Protein AF-A0A4Y9XST1-F1 (afdb_monomer_lite)

Structure (mmCIF, N/CA/C/O backbone):
data_AF-A0A4Y9XST1-F1
#
_entry.id   AF-A0A4Y9XST1-F1
#
loop_
_atom_site.group_PDB
_atom_site.id
_atom_site.type_symbol
_atom_site.label_atom_id
_atom_site.label_alt_id
_atom_site.label_comp_id
_atom_site.label_asym_id
_atom_site.label_entity_id
_atom_site.label_seq_id
_atom_site.pdbx_PDB_ins_code
_atom_site.Cartn_x
_atom_site.Cartn_y
_atom_site.Cartn_z
_atom_site.occupancy
_atom_site.B_iso_or_equiv
_atom_site.auth_seq_id
_atom_site.auth_comp_id
_atom_site.auth_asym_id
_atom_site.auth_atom_id
_atom_site.pdbx_PDB_model_num
ATOM 1 N N . MET A 1 1 ? 3.855 3.704 -18.988 1.00 57.34 1 MET A N 1
ATOM 2 C CA . MET A 1 1 ? 3.721 4.850 -18.059 1.00 57.34 1 MET A CA 1
ATOM 3 C C . MET A 1 1 ? 2.325 5.011 -17.443 1.00 57.34 1 MET A C 1
ATOM 5 O O . MET A 1 1 ? 2.279 4.990 -16.220 1.00 57.34 1 MET A O 1
ATOM 9 N N . PRO A 1 2 ? 1.189 5.074 -18.173 1.00 73.56 2 PRO A N 1
ATOM 10 C CA . PRO A 1 2 ? -0.131 5.264 -17.538 1.00 73.56 2 PRO A CA 1
ATOM 11 C C . PRO A 1 2 ? -0.528 4.131 -16.572 1.00 73.56 2 PRO A C 1
ATOM 13 O O . PRO A 1 2 ? -1.064 4.394 -15.500 1.00 73.56 2 PRO A O 1
ATOM 16 N N . VAL A 1 3 ? -0.168 2.881 -16.887 1.00 72.81 3 VAL A N 1
ATOM 17 C CA . VAL A 1 3 ? -0.413 1.720 -16.009 1.00 72.81 3 VAL A CA 1
ATOM 18 C C . VAL A 1 3 ? 0.325 1.852 -14.668 1.00 72.81 3 VAL A C 1
ATOM 20 O O . VAL A 1 3 ? -0.267 1.624 -13.618 1.00 72.81 3 VAL A O 1
ATOM 23 N N . LEU A 1 4 ? 1.583 2.307 -14.679 1.00 70.44 4 LEU A N 1
ATOM 24 C CA . LEU A 1 4 ? 2.394 2.467 -13.464 1.00 70.44 4 LEU A CA 1
ATOM 25 C C . LEU A 1 4 ? 1.879 3.605 -12.575 1.00 70.44 4 LEU A C 1
ATOM 27 O O . LEU A 1 4 ? 1.758 3.429 -11.365 1.00 70.44 4 LEU A O 1
ATOM 31 N N . PHE A 1 5 ? 1.496 4.738 -13.173 1.00 74.12 5 PHE A N 1
ATOM 32 C CA . PHE A 1 5 ? 0.864 5.838 -12.439 1.00 74.12 5 PHE A CA 1
ATOM 33 C C . PHE A 1 5 ? -0.477 5.419 -11.825 1.00 74.12 5 PHE A C 1
ATOM 35 O O . PHE A 1 5 ? -0.737 5.713 -10.658 1.00 74.12 5 PHE A O 1
ATOM 42 N N . SER A 1 6 ? -1.304 4.677 -12.569 1.00 74.81 6 SER A N 1
ATOM 43 C CA . SER A 1 6 ? -2.585 4.178 -12.056 1.00 74.81 6 SER A CA 1
ATOM 44 C C . SER A 1 6 ? -2.409 3.190 -10.894 1.00 74.81 6 SER A C 1
ATOM 46 O O . SER A 1 6 ? -3.103 3.304 -9.884 1.00 74.81 6 SER A O 1
ATOM 48 N N . ALA A 1 7 ? -1.424 2.288 -10.975 1.00 71.94 7 ALA A N 1
ATOM 49 C CA . ALA A 1 7 ? -1.096 1.350 -9.903 1.00 71.94 7 ALA A CA 1
ATOM 50 C C . ALA A 1 7 ? -0.566 2.071 -8.650 1.00 71.94 7 ALA A C 1
ATOM 52 O O . ALA A 1 7 ? -0.977 1.751 -7.533 1.00 71.94 7 ALA A O 1
ATOM 53 N N . GLY A 1 8 ? 0.282 3.091 -8.828 1.00 74.56 8 GLY A N 1
ATOM 54 C CA . GLY A 1 8 ? 0.761 3.946 -7.737 1.00 74.56 8 GLY A CA 1
ATOM 55 C C . GLY A 1 8 ? -0.375 4.700 -7.038 1.00 74.56 8 GLY A C 1
ATOM 56 O O . GLY A 1 8 ? -0.458 4.694 -5.809 1.00 74.56 8 GLY A O 1
ATOM 57 N N . TYR A 1 9 ? -1.307 5.266 -7.810 1.00 78.00 9 TYR A N 1
ATOM 58 C CA . TYR A 1 9 ? -2.491 5.942 -7.277 1.00 78.00 9 TYR A CA 1
ATOM 59 C C . TYR A 1 9 ? -3.401 4.991 -6.486 1.00 78.00 9 TYR A C 1
ATOM 61 O O . TYR A 1 9 ? -3.835 5.322 -5.382 1.00 78.00 9 TYR A O 1
ATOM 69 N N . ILE A 1 10 ? -3.653 3.788 -7.010 1.00 77.62 10 ILE A N 1
ATOM 70 C CA . ILE A 1 10 ? -4.446 2.757 -6.325 1.00 77.62 10 ILE A CA 1
ATOM 71 C C . ILE A 1 10 ? -3.773 2.343 -5.015 1.00 77.62 10 ILE A C 1
ATOM 73 O O . ILE A 1 10 ? -4.446 2.266 -3.987 1.00 77.62 10 ILE A O 1
ATOM 77 N N . ARG A 1 11 ? -2.451 2.138 -5.016 1.00 71.88 11 ARG A N 1
ATOM 78 C CA . ARG A 1 11 ? -1.689 1.789 -3.810 1.00 71.88 11 ARG A CA 1
ATOM 79 C C . ARG A 1 11 ? -1.793 2.880 -2.743 1.00 71.88 11 ARG A C 1
ATOM 81 O O . ARG A 1 11 ? -2.104 2.565 -1.596 1.00 71.88 11 ARG A O 1
ATOM 88 N N . LEU A 1 12 ? -1.614 4.146 -3.123 1.00 71.88 12 LEU A N 1
ATOM 89 C CA . LEU A 1 12 ? -1.748 5.286 -2.210 1.00 71.88 12 LEU A CA 1
ATOM 90 C C . LEU A 1 12 ? -3.176 5.394 -1.653 1.00 71.88 12 LEU A C 1
ATOM 92 O O . LEU A 1 12 ? -3.366 5.550 -0.449 1.00 71.88 12 LEU A O 1
ATOM 96 N N . ARG A 1 13 ? -4.193 5.235 -2.509 1.00 74.44 13 ARG A N 1
ATOM 97 C CA . ARG A 1 13 ? -5.604 5.235 -2.097 1.00 74.44 13 ARG A CA 1
ATOM 98 C C . ARG A 1 13 ? -5.904 4.110 -1.115 1.00 74.44 13 ARG A C 1
ATOM 100 O O . ARG A 1 13 ? -6.557 4.372 -0.113 1.00 74.44 13 ARG A O 1
ATOM 107 N N . VAL A 1 14 ? -5.427 2.892 -1.364 1.00 75.00 14 VAL A N 1
ATOM 108 C CA . VAL A 1 14 ? -5.624 1.749 -0.457 1.00 75.00 14 VAL A CA 1
ATOM 109 C C . VAL A 1 14 ? -4.969 2.004 0.900 1.00 75.00 14 VAL A C 1
ATOM 111 O O . VAL A 1 14 ? -5.603 1.743 1.917 1.00 75.00 14 VAL A O 1
ATOM 114 N N . VAL A 1 15 ? -3.750 2.551 0.931 1.00 70.56 15 VAL A N 1
ATOM 115 C CA . VAL A 1 15 ? -3.052 2.884 2.185 1.00 70.56 15 VAL A CA 1
ATOM 116 C C . VAL A 1 15 ? -3.831 3.931 2.986 1.00 70.56 15 VAL A C 1
ATOM 118 O O . VAL A 1 15 ? -4.155 3.690 4.145 1.00 70.56 15 VAL A O 1
ATOM 121 N N . VAL A 1 16 ? -4.226 5.041 2.355 1.00 68.88 16 VAL A N 1
ATOM 122 C CA . VAL A 1 16 ? -4.930 6.143 3.037 1.00 68.88 16 VAL A CA 1
ATOM 123 C C . VAL A 1 16 ? -6.354 5.751 3.463 1.00 68.88 16 VAL A C 1
ATOM 125 O O . VAL A 1 16 ? -6.792 6.074 4.564 1.00 68.88 16 VAL A O 1
ATOM 128 N N . LEU A 1 17 ? -7.099 5.018 2.626 1.00 70.44 17 LEU A N 1
ATOM 129 C CA . LEU A 1 17 ? -8.476 4.604 2.939 1.00 70.44 17 LEU A CA 1
ATOM 130 C C . LEU A 1 17 ? -8.550 3.499 3.999 1.00 70.44 17 LEU A C 1
ATOM 132 O O . LEU A 1 17 ? -9.582 3.378 4.668 1.00 70.44 17 LEU A O 1
ATOM 136 N N . LYS A 1 18 ? -7.505 2.672 4.140 1.00 67.94 18 LYS A N 1
ATOM 137 C CA . LYS A 1 18 ? -7.485 1.617 5.162 1.00 67.94 18 LYS A CA 1
ATOM 138 C C . LYS A 1 18 ? -7.339 2.185 6.567 1.00 67.94 18 LYS A C 1
ATOM 140 O O . LYS A 1 18 ? -7.988 1.649 7.459 1.00 67.94 18 LYS A O 1
ATOM 145 N N . ASP A 1 19 ? -6.587 3.267 6.750 1.00 73.44 19 ASP A N 1
ATOM 146 C CA . ASP A 1 19 ? -6.325 3.838 8.075 1.00 73.44 19 ASP A CA 1
ATOM 147 C C . ASP A 1 19 ? -7.617 4.298 8.776 1.00 73.44 19 ASP A C 1
ATOM 149 O O . ASP A 1 19 ? -7.960 3.816 9.856 1.00 73.44 19 ASP A O 1
ATOM 153 N N . HIS A 1 20 ? -8.442 5.098 8.089 1.00 75.75 20 HIS A N 1
ATOM 154 C CA . HIS A 1 20 ? -9.719 5.579 8.630 1.00 75.75 20 HIS A CA 1
ATOM 155 C C . HIS A 1 20 ? -10.711 4.458 8.967 1.00 75.75 20 HIS A C 1
ATOM 157 O O . HIS A 1 20 ? -11.422 4.533 9.971 1.00 75.75 20 HIS A O 1
ATOM 163 N N . LYS A 1 21 ? -10.792 3.420 8.123 1.00 77.44 21 LYS A N 1
ATOM 164 C CA . LYS A 1 21 ? -11.690 2.278 8.360 1.00 77.44 21 LYS A CA 1
ATOM 165 C C . LYS A 1 21 ? -11.207 1.420 9.522 1.00 77.44 21 LYS A C 1
ATOM 167 O O . LYS A 1 21 ? -12.031 0.977 10.316 1.00 77.44 21 LYS A O 1
ATOM 172 N N . ASN A 1 22 ? -9.895 1.213 9.628 1.00 80.19 22 ASN A N 1
ATOM 173 C CA . ASN A 1 22 ? -9.306 0.455 10.723 1.00 80.19 22 ASN A CA 1
ATOM 174 C C . ASN A 1 22 ? -9.499 1.189 12.055 1.00 80.19 22 ASN A C 1
ATOM 176 O O . ASN A 1 22 ? -9.931 0.585 13.031 1.00 80.19 22 ASN A O 1
ATOM 180 N N . LYS A 1 23 ? -9.293 2.512 12.067 1.00 80.69 23 LYS A N 1
ATOM 181 C CA . LYS A 1 23 ? -9.500 3.352 13.251 1.00 80.69 23 LYS A CA 1
ATOM 182 C C . LYS A 1 23 ? -10.935 3.261 13.786 1.00 80.69 23 LYS A C 1
ATOM 184 O O . LYS A 1 23 ? -11.115 2.996 14.967 1.00 80.69 23 LYS A O 1
ATOM 189 N N . ARG A 1 24 ? -11.948 3.373 12.915 1.00 81.94 24 ARG A N 1
ATOM 190 C CA . ARG A 1 24 ? -13.368 3.231 13.305 1.00 81.94 24 ARG A CA 1
ATOM 191 C C . ARG A 1 24 ? -13.720 1.833 13.813 1.00 81.94 24 ARG A C 1
ATOM 193 O O . ARG A 1 24 ? -14.514 1.702 14.733 1.00 81.94 24 ARG A O 1
ATOM 200 N N . ALA A 1 25 ? -13.144 0.787 13.218 1.00 81.19 25 ALA A N 1
ATOM 201 C CA . ALA A 1 25 ? -13.390 -0.588 13.650 1.00 81.19 25 ALA A CA 1
ATOM 202 C C . ALA A 1 25 ? -12.779 -0.895 15.031 1.00 81.19 25 ALA A C 1
ATOM 204 O O . ALA A 1 25 ? -13.280 -1.769 15.728 1.00 81.19 25 ALA A O 1
ATOM 205 N N . HIS A 1 26 ? -11.723 -0.182 15.434 1.00 84.50 26 HIS A N 1
ATOM 206 C CA . HIS A 1 26 ? -11.080 -0.348 16.742 1.00 84.50 26 HIS A CA 1
ATOM 207 C C . HIS A 1 26 ? -11.623 0.582 17.836 1.00 84.50 26 HIS A C 1
ATOM 209 O O . HIS A 1 26 ? -11.411 0.316 19.016 1.00 84.50 26 HIS A O 1
ATOM 215 N N . GLU A 1 27 ? -12.342 1.640 17.464 1.00 88.75 27 GLU A N 1
ATOM 216 C CA . GLU A 1 27 ? -12.873 2.647 18.389 1.00 88.75 27 GLU A CA 1
ATOM 217 C C . GLU A 1 27 ? -13.852 2.050 19.412 1.00 88.75 27 GLU A C 1
ATOM 219 O O . GLU A 1 27 ? -13.720 2.301 20.606 1.00 88.75 27 GLU A O 1
ATOM 224 N N . GLN A 1 28 ? -14.770 1.182 18.972 1.00 86.81 28 GLN A N 1
ATOM 225 C CA . GLN A 1 28 ? -15.775 0.567 19.851 1.00 86.81 28 GLN A CA 1
ATOM 226 C C . GLN A 1 28 ? -15.160 -0.363 20.907 1.00 86.81 28 GLN A C 1
ATOM 228 O O . GLN A 1 28 ? -15.516 -0.289 22.081 1.00 86.81 28 GLN A O 1
ATOM 233 N N . SER A 1 29 ? -14.210 -1.217 20.517 1.00 87.69 29 SER A N 1
ATOM 234 C CA . SER A 1 29 ? -13.529 -2.112 21.463 1.00 87.69 29 SER A CA 1
ATOM 235 C C . SER A 1 29 ? -12.624 -1.345 22.426 1.00 87.69 29 SER A C 1
ATOM 237 O O . SER A 1 29 ? -12.523 -1.715 23.595 1.00 87.69 29 SER A O 1
ATOM 239 N N . ALA A 1 30 ? -11.980 -0.269 21.957 1.00 90.75 30 ALA A N 1
ATOM 240 C CA . ALA A 1 30 ? -11.188 0.607 22.815 1.00 90.75 30 ALA A CA 1
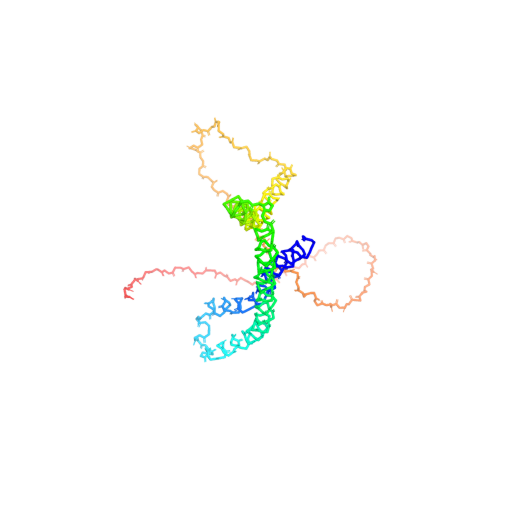ATOM 241 C C . ALA A 1 30 ? -12.072 1.314 23.852 1.00 90.75 30 ALA A C 1
ATOM 243 O O . ALA A 1 30 ? -11.728 1.331 25.032 1.00 90.75 30 ALA A O 1
ATOM 244 N N . GLN A 1 31 ? -13.235 1.824 23.437 1.00 92.06 31 GLN A N 1
ATOM 245 C CA . GLN A 1 31 ? -14.193 2.454 24.343 1.00 92.06 31 GLN A CA 1
ATOM 246 C C . GLN A 1 31 ? -14.685 1.477 25.419 1.00 92.06 31 GLN A C 1
ATOM 248 O O . GLN A 1 31 ? -14.638 1.806 26.603 1.00 92.06 31 GLN A O 1
ATOM 253 N N . LEU A 1 32 ? -15.079 0.259 25.032 1.00 89.44 32 LEU A N 1
ATOM 254 C CA . LEU A 1 32 ? -15.547 -0.753 25.980 1.00 89.44 32 LEU A CA 1
ATOM 255 C C . LEU A 1 32 ? -14.464 -1.133 27.006 1.00 89.44 32 LEU A C 1
ATOM 257 O O . LEU A 1 32 ? -14.748 -1.276 28.195 1.00 89.44 32 LEU A O 1
ATOM 261 N N . ALA A 1 33 ? -13.208 -1.249 26.566 1.00 89.69 33 ALA A N 1
ATOM 262 C CA . ALA A 1 33 ? -12.083 -1.494 27.464 1.00 89.69 33 ALA A CA 1
ATOM 263 C C . ALA A 1 33 ? -11.855 -0.327 28.442 1.00 89.69 33 ALA A C 1
ATOM 265 O O . ALA A 1 33 ? -11.582 -0.559 29.621 1.00 89.69 33 ALA A O 1
ATOM 266 N N . CYS A 1 34 ? -11.998 0.921 27.985 1.00 92.69 34 CYS A N 1
ATOM 267 C CA . CYS A 1 34 ? -11.892 2.101 28.844 1.00 92.69 34 CYS A CA 1
ATOM 268 C C . CYS A 1 34 ? -13.017 2.166 29.889 1.00 92.69 34 CYS A C 1
ATOM 270 O O . CYS A 1 34 ? -12.741 2.469 31.050 1.00 92.69 34 CYS A O 1
ATOM 272 N N . GLU A 1 35 ? -14.257 1.848 29.511 1.00 91.06 35 GLU A N 1
ATOM 273 C CA . GLU A 1 35 ? -15.398 1.787 30.436 1.00 91.06 35 GLU A CA 1
ATOM 274 C C . GLU A 1 35 ? -15.187 0.709 31.511 1.00 91.06 35 GLU A C 1
ATOM 276 O O . GLU A 1 35 ? -15.353 0.972 32.705 1.00 91.06 35 GLU A O 1
ATOM 281 N N . ALA A 1 36 ? -14.726 -0.478 31.106 1.00 90.38 36 ALA A N 1
ATOM 282 C CA . ALA A 1 36 ? -14.396 -1.569 32.018 1.00 90.38 36 ALA A CA 1
ATOM 283 C C . ALA A 1 36 ? -13.257 -1.212 32.988 1.00 90.38 36 ALA A C 1
ATOM 285 O O . ALA A 1 36 ? -13.366 -1.454 34.192 1.00 90.38 36 ALA A O 1
ATOM 286 N N . ALA A 1 37 ? -12.179 -0.603 32.483 1.00 91.06 37 ALA A N 1
ATOM 287 C CA . ALA A 1 37 ? -11.041 -0.181 33.296 1.00 91.06 37 ALA A CA 1
ATOM 288 C C . ALA A 1 37 ? -11.418 0.935 34.287 1.00 91.06 37 ALA A C 1
ATOM 290 O O . ALA A 1 37 ? -10.977 0.914 35.437 1.00 91.06 37 ALA A O 1
ATOM 291 N N . GLY A 1 38 ? -12.273 1.879 33.876 1.00 92.62 38 GLY A N 1
ATOM 292 C CA . GLY A 1 38 ? -12.788 2.940 34.747 1.00 92.62 38 GLY A CA 1
ATOM 293 C C . GLY A 1 38 ? -13.704 2.422 35.862 1.00 92.62 38 GLY A C 1
ATOM 294 O O . GLY A 1 38 ? -13.713 2.977 36.961 1.00 92.62 38 GLY A O 1
ATOM 295 N N . ALA A 1 39 ? -14.429 1.329 35.611 1.00 92.00 39 ALA A N 1
ATOM 296 C CA . ALA A 1 39 ? -15.367 0.715 36.551 1.00 92.00 39 ALA A CA 1
ATOM 297 C C . ALA A 1 39 ? -14.805 -0.520 37.285 1.00 92.00 39 ALA A C 1
ATOM 299 O O . ALA A 1 39 ? -15.576 -1.295 37.854 1.00 92.00 39 ALA A O 1
ATOM 300 N N . ILE A 1 40 ? -13.480 -0.713 37.324 1.00 92.25 40 ILE A N 1
ATOM 301 C CA . ILE A 1 40 ? -12.858 -1.956 37.817 1.00 92.25 40 ILE A CA 1
ATOM 302 C C . ILE A 1 40 ? -13.291 -2.347 39.243 1.00 92.25 40 ILE A C 1
ATOM 304 O O . ILE A 1 40 ? -13.568 -3.514 39.507 1.00 92.25 40 ILE A O 1
ATOM 308 N N . ARG A 1 41 ? -13.454 -1.372 40.155 1.00 91.56 41 ARG A N 1
ATOM 309 C CA . ARG A 1 41 ? -13.943 -1.627 41.526 1.00 91.56 41 ARG A CA 1
ATOM 310 C C . ARG A 1 41 ? -15.385 -2.135 41.545 1.00 91.56 41 ARG A C 1
ATOM 312 O O . ARG A 1 41 ? -15.726 -2.976 42.369 1.00 91.56 41 ARG A O 1
ATOM 319 N N . THR A 1 42 ? -16.221 -1.645 40.634 1.00 93.31 42 THR A N 1
ATOM 320 C CA . THR A 1 42 ? -17.618 -2.067 40.499 1.00 93.31 42 THR A CA 1
ATOM 321 C C . THR A 1 42 ? -17.704 -3.465 39.892 1.00 93.31 42 THR A C 1
ATOM 323 O O . THR A 1 42 ? -18.445 -4.300 40.408 1.00 93.31 42 THR A O 1
ATOM 326 N N . VAL A 1 43 ? -16.903 -3.754 38.860 1.00 89.69 43 VAL A N 1
ATOM 327 C CA . VAL A 1 43 ? -16.838 -5.082 38.223 1.00 89.69 43 VAL A CA 1
ATOM 328 C C . VAL A 1 43 ? -16.361 -6.141 39.220 1.00 89.69 43 VAL A C 1
ATOM 330 O O . VAL A 1 43 ? -16.997 -7.191 39.334 1.00 89.69 43 VAL A O 1
ATOM 333 N N . ALA A 1 44 ? -15.324 -5.826 40.005 1.00 90.69 44 ALA A N 1
ATOM 334 C CA . ALA A 1 44 ? -14.826 -6.689 41.073 1.00 90.69 44 ALA A CA 1
ATOM 335 C C . ALA A 1 44 ? -15.872 -6.902 42.184 1.00 90.69 44 ALA A C 1
ATOM 337 O O . ALA A 1 44 ? -16.087 -8.032 42.612 1.00 90.69 44 ALA A O 1
ATOM 338 N N . SER A 1 45 ? -16.595 -5.853 42.606 1.00 92.25 45 SER A N 1
ATOM 339 C CA . SER A 1 45 ? -17.646 -5.990 43.633 1.00 92.25 45 SER A CA 1
ATOM 340 C C . SER A 1 45 ? -18.855 -6.815 43.184 1.00 92.25 45 SER A C 1
ATOM 342 O O . SER A 1 45 ? -19.534 -7.407 44.018 1.00 92.25 45 SER A O 1
ATOM 344 N N . LEU A 1 46 ? -19.132 -6.854 41.877 1.00 90.62 46 LEU A N 1
ATOM 345 C CA . LEU A 1 46 ? -20.207 -7.659 41.298 1.00 90.62 46 LEU A CA 1
ATOM 346 C C . LEU A 1 46 ? -19.730 -9.056 40.876 1.00 90.62 46 LEU A C 1
ATOM 348 O O . LEU A 1 46 ? -20.560 -9.858 40.449 1.00 90.62 46 LEU A O 1
ATOM 352 N N . THR A 1 47 ? -18.428 -9.360 40.970 1.00 89.56 47 THR A N 1
ATOM 353 C CA . THR A 1 47 ? -17.824 -10.618 40.492 1.00 89.56 47 THR A CA 1
ATOM 354 C C . THR A 1 47 ? -18.214 -10.956 39.041 1.00 89.56 47 THR A C 1
ATOM 356 O O . THR A 1 47 ? -18.500 -12.104 38.716 1.00 89.56 47 THR A O 1
ATOM 359 N N . ARG A 1 48 ? -18.282 -9.943 38.155 1.00 89.75 48 ARG A N 1
ATOM 360 C CA . ARG A 1 48 ? -18.685 -10.090 36.731 1.00 89.75 48 ARG A CA 1
ATOM 361 C C . ARG A 1 48 ? -17.542 -9.852 35.741 1.00 89.75 48 ARG A C 1
ATOM 363 O O . ARG A 1 48 ? -17.745 -9.311 34.654 1.00 89.75 48 ARG A O 1
ATOM 370 N N . GLU A 1 49 ? -16.333 -10.242 36.114 1.00 90.69 49 GLU A N 1
ATOM 371 C CA . GLU A 1 49 ? -15.137 -10.083 35.280 1.00 90.69 49 GLU A CA 1
ATOM 372 C C . GLU A 1 49 ? -15.242 -10.903 33.982 1.00 90.69 49 GLU A C 1
ATOM 374 O O . GLU A 1 49 ? -15.002 -10.368 32.898 1.00 90.69 49 GLU A O 1
ATOM 379 N N . ASP A 1 50 ? -15.715 -12.151 34.067 1.00 91.62 50 ASP A N 1
ATOM 380 C CA . ASP A 1 50 ? -15.902 -13.037 32.908 1.00 91.62 50 ASP A CA 1
ATOM 381 C C . ASP A 1 50 ? -16.882 -12.474 31.869 1.00 91.62 50 ASP A C 1
ATOM 383 O O . ASP A 1 50 ? -16.651 -12.561 30.661 1.00 91.62 50 ASP A O 1
ATOM 387 N N . ASP A 1 51 ? -17.972 -11.849 32.321 1.00 90.19 51 ASP A N 1
ATOM 388 C CA . ASP A 1 51 ? -18.945 -11.219 31.425 1.00 90.19 51 ASP A CA 1
ATOM 389 C C . ASP A 1 51 ? -18.344 -10.028 30.675 1.00 90.19 51 ASP A C 1
ATOM 391 O O . ASP A 1 51 ? -18.629 -9.836 29.491 1.00 90.19 51 ASP A O 1
ATOM 395 N N . CYS A 1 52 ? -17.489 -9.252 31.342 1.00 88.62 52 CYS A N 1
ATOM 396 C CA . CYS A 1 52 ? -16.780 -8.132 30.734 1.00 88.62 52 CYS A CA 1
ATOM 397 C C . CYS A 1 52 ? -15.791 -8.613 29.659 1.00 88.62 52 CYS A C 1
ATOM 399 O O . CYS A 1 52 ? -15.780 -8.101 28.537 1.00 88.62 52 CYS A O 1
ATOM 401 N N . ILE A 1 53 ? -15.020 -9.661 29.966 1.00 89.62 53 ILE A N 1
ATOM 402 C CA . ILE A 1 53 ? -14.073 -10.283 29.028 1.00 89.62 53 ILE A CA 1
ATOM 403 C C . ILE A 1 53 ? -14.802 -10.863 27.811 1.00 89.62 53 ILE A C 1
ATOM 405 O O . ILE A 1 53 ? -14.339 -10.715 26.673 1.00 89.62 53 ILE A O 1
ATOM 409 N N . ARG A 1 54 ? -15.959 -11.496 28.027 1.00 92.00 54 ARG A N 1
ATOM 410 C CA . ARG A 1 54 ? -16.798 -12.029 26.949 1.00 92.00 54 ARG A CA 1
ATOM 411 C C . ARG A 1 54 ? -17.295 -10.920 26.027 1.00 92.00 54 ARG A C 1
ATOM 413 O O . ARG A 1 54 ? -17.142 -11.039 24.814 1.00 92.00 54 ARG A O 1
ATOM 420 N N . LEU A 1 55 ? -17.825 -9.834 26.591 1.00 89.44 55 LEU A N 1
ATOM 421 C CA . LEU A 1 55 ? -18.320 -8.691 25.820 1.00 89.44 55 LEU A CA 1
ATOM 422 C C . LEU A 1 55 ? -17.191 -8.022 25.015 1.00 89.44 55 LEU A C 1
ATOM 424 O O . LEU A 1 55 ? -17.371 -7.673 23.847 1.00 89.44 55 LEU A O 1
ATOM 428 N N . TYR A 1 56 ? -16.000 -7.906 25.610 1.00 89.12 56 TYR A N 1
ATOM 429 C CA . TYR A 1 56 ? -14.810 -7.418 24.917 1.00 89.12 56 TYR A CA 1
ATOM 430 C C . TYR A 1 56 ? -14.411 -8.324 23.746 1.00 89.12 56 TYR A C 1
ATOM 432 O O . TYR A 1 56 ? -14.205 -7.832 22.633 1.00 89.12 56 TYR A O 1
ATOM 440 N N . SER A 1 57 ? -14.364 -9.639 23.966 1.00 90.00 57 SER A N 1
ATOM 441 C CA . SER A 1 57 ? -14.007 -10.621 22.933 1.00 90.00 57 SER A CA 1
ATOM 442 C C . SER A 1 57 ? -14.990 -10.604 21.758 1.00 90.00 57 SER A C 1
ATOM 444 O O . SER A 1 57 ? -14.570 -10.574 20.601 1.00 90.00 57 SER A O 1
ATOM 446 N N . GLU A 1 58 ? -16.291 -10.528 22.046 1.00 90.00 58 GLU A N 1
ATOM 447 C CA . GLU A 1 58 ? -17.348 -10.423 21.034 1.00 90.00 58 GLU A CA 1
ATOM 448 C C . GLU A 1 58 ? -17.222 -9.121 20.222 1.00 90.00 58 GLU A C 1
ATOM 450 O O . GLU A 1 58 ? -17.333 -9.130 18.993 1.00 90.00 58 GLU A O 1
ATOM 455 N N . SER A 1 59 ? -16.876 -8.007 20.882 1.00 86.06 59 SER A N 1
ATOM 456 C CA . SER A 1 59 ? -16.623 -6.729 20.202 1.00 86.06 59 SER A CA 1
ATOM 457 C C . SER A 1 59 ? -15.412 -6.777 19.256 1.00 86.06 59 SER A C 1
ATOM 459 O O . SER A 1 59 ? -15.392 -6.065 18.253 1.00 86.06 59 SER A O 1
ATOM 461 N N . MET A 1 60 ? -14.411 -7.618 19.545 1.00 87.88 60 MET A N 1
ATOM 462 C CA . MET A 1 60 ? -13.173 -7.740 18.764 1.00 87.88 60 MET A CA 1
ATOM 463 C C . MET A 1 60 ? -13.290 -8.722 17.587 1.00 87.88 60 MET A C 1
ATOM 465 O O . MET A 1 60 ? -12.574 -8.576 16.592 1.00 87.88 60 MET A O 1
ATOM 469 N N . GLU A 1 61 ? -14.206 -9.689 17.637 1.00 87.81 61 GLU A N 1
ATOM 470 C CA . GLU A 1 61 ? -14.368 -10.710 16.591 1.00 87.81 61 GLU A CA 1
ATOM 471 C C . GLU A 1 61 ? -14.779 -10.131 15.226 1.00 87.81 61 GLU A C 1
ATOM 473 O O . GLU A 1 61 ? -14.268 -10.548 14.176 1.00 87.81 61 GLU A O 1
ATOM 478 N N . GLY A 1 62 ? -15.665 -9.132 15.221 1.00 85.81 62 GLY A N 1
ATOM 479 C CA . GLY A 1 62 ? -16.081 -8.416 14.009 1.00 85.81 62 GLY A CA 1
ATOM 480 C C . GLY A 1 62 ? -14.923 -7.672 13.316 1.00 85.81 62 GLY A C 1
ATOM 481 O O . GLY A 1 62 ? -14.672 -7.911 12.121 1.00 85.81 62 GLY A O 1
ATOM 482 N N . PRO A 1 63 ? -14.184 -6.806 14.040 1.00 86.50 63 PRO A N 1
ATOM 483 C CA . PRO A 1 63 ? -12.969 -6.152 13.559 1.00 86.50 63 PRO A CA 1
ATOM 484 C C . PRO A 1 63 ? -11.908 -7.139 13.069 1.00 86.50 63 PRO A C 1
ATOM 486 O O . PRO A 1 63 ? -11.367 -6.947 11.979 1.00 86.50 63 PRO A O 1
ATOM 489 N N . LEU A 1 64 ? -11.657 -8.233 13.797 1.00 86.75 64 LEU A N 1
ATOM 490 C CA . LEU A 1 64 ? -10.663 -9.244 13.417 1.00 86.75 64 LEU A CA 1
ATOM 491 C C . LEU A 1 64 ? -11.015 -9.941 12.098 1.00 86.75 64 LEU A C 1
ATOM 493 O O . LEU A 1 64 ? -10.173 -10.038 11.199 1.00 86.75 64 LEU A O 1
ATOM 497 N N . ARG A 1 65 ? -12.269 -10.375 11.927 1.00 87.06 65 ARG A N 1
ATOM 498 C CA . ARG A 1 65 ? -12.724 -11.012 10.677 1.00 87.06 65 ARG A CA 1
ATOM 499 C C . ARG A 1 65 ? -12.647 -10.063 9.487 1.00 87.06 65 ARG A C 1
ATOM 501 O O . ARG A 1 65 ? -12.204 -10.456 8.404 1.00 87.06 65 ARG A O 1
ATOM 508 N N . THR A 1 66 ? -13.058 -8.815 9.683 1.00 85.56 66 THR A N 1
ATOM 509 C CA . THR A 1 66 ? -13.022 -7.789 8.633 1.00 85.56 66 THR A CA 1
ATOM 510 C C . THR A 1 66 ? -11.586 -7.420 8.271 1.00 85.56 66 THR A C 1
ATOM 512 O O . THR A 1 66 ? -11.253 -7.325 7.085 1.00 85.56 66 THR A O 1
ATOM 515 N N . SER A 1 67 ? -10.721 -7.279 9.276 1.00 86.00 67 SER A N 1
ATOM 516 C CA . SER A 1 67 ? -9.297 -7.000 9.108 1.00 86.00 67 SER A CA 1
ATOM 517 C C . SER A 1 67 ? -8.607 -8.119 8.337 1.00 86.00 67 SER A C 1
ATOM 519 O O . SER A 1 67 ? -7.953 -7.836 7.338 1.00 86.00 67 SER A O 1
ATOM 521 N N . ASN A 1 68 ? -8.850 -9.387 8.686 1.00 88.06 68 ASN A N 1
ATOM 522 C CA . ASN A 1 68 ? -8.242 -10.522 7.992 1.00 88.06 68 ASN A CA 1
ATOM 523 C C . ASN A 1 68 ? -8.647 -10.582 6.505 1.00 88.06 68 ASN A C 1
ATOM 525 O O . ASN A 1 68 ? -7.794 -10.664 5.620 1.00 88.06 68 ASN A O 1
ATOM 529 N N . ARG A 1 69 ? -9.945 -10.441 6.190 1.00 85.88 69 ARG A N 1
ATOM 530 C CA . ARG A 1 69 ? -10.417 -10.422 4.787 1.00 85.88 69 ARG A CA 1
ATOM 531 C C . ARG A 1 69 ? -9.846 -9.233 4.008 1.00 85.88 69 ARG A C 1
ATOM 533 O O . ARG A 1 69 ? -9.425 -9.386 2.861 1.00 85.88 69 ARG A O 1
ATOM 540 N N . SER A 1 70 ? -9.798 -8.058 4.635 1.00 84.12 70 SER A N 1
ATOM 541 C CA . SER A 1 70 ? -9.217 -6.846 4.048 1.00 84.12 70 SER A CA 1
ATOM 542 C C . SER A 1 70 ? -7.702 -6.964 3.850 1.00 84.12 70 SER A C 1
ATOM 544 O O . SER A 1 70 ? -7.170 -6.503 2.836 1.00 84.12 70 SER A O 1
ATOM 546 N N . ALA A 1 71 ? -6.994 -7.599 4.786 1.00 86.06 71 ALA A N 1
ATOM 547 C CA . ALA A 1 71 ? -5.561 -7.849 4.720 1.00 86.06 71 ALA A CA 1
ATOM 548 C C . ALA A 1 71 ? -5.232 -8.740 3.525 1.00 86.06 71 ALA A C 1
ATOM 550 O O . ALA A 1 71 ? -4.477 -8.305 2.658 1.00 86.06 71 ALA A O 1
ATOM 551 N N . VAL A 1 72 ? -5.871 -9.909 3.409 1.00 90.94 72 VAL A N 1
ATOM 552 C CA . VAL A 1 72 ? -5.653 -10.838 2.287 1.00 90.94 72 VAL A CA 1
ATOM 553 C C . VAL A 1 72 ? -5.870 -10.144 0.940 1.00 90.94 72 VAL A C 1
ATOM 555 O O . VAL A 1 72 ? -5.002 -10.201 0.071 1.00 90.94 72 VAL A O 1
ATOM 558 N N . TYR A 1 73 ? -6.976 -9.411 0.784 1.00 85.56 73 TYR A N 1
ATOM 559 C CA . TYR A 1 73 ? -7.267 -8.687 -0.457 1.00 85.56 73 TYR A CA 1
ATOM 560 C C . TYR A 1 73 ? -6.220 -7.605 -0.772 1.00 85.56 73 TYR A C 1
ATOM 562 O O . TYR A 1 7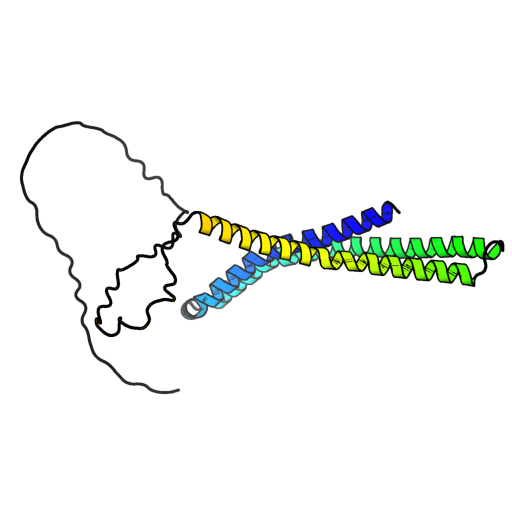3 ? -5.765 -7.465 -1.907 1.00 85.56 73 TYR A O 1
ATOM 570 N N . SER A 1 74 ? -5.787 -6.860 0.245 1.00 82.50 74 SER A N 1
ATOM 571 C CA . SER A 1 74 ? -4.787 -5.801 0.071 1.00 82.50 74 SER A CA 1
ATOM 572 C C . SER A 1 74 ? -3.407 -6.360 -0.265 1.00 82.50 74 SER A C 1
ATOM 574 O O . SER A 1 74 ? -2.710 -5.800 -1.109 1.00 82.50 74 SER A O 1
ATOM 576 N N . HIS A 1 75 ? -3.017 -7.469 0.367 1.00 87.06 75 HIS A N 1
ATOM 577 C CA . HIS A 1 75 ? -1.757 -8.146 0.079 1.00 87.06 75 HIS A CA 1
ATOM 578 C C . HIS A 1 75 ? -1.761 -8.766 -1.318 1.00 87.06 75 HIS A C 1
ATOM 580 O O . HIS A 1 75 ? -0.753 -8.661 -2.010 1.00 87.06 75 HIS A O 1
ATOM 586 N N . ALA A 1 76 ? -2.888 -9.319 -1.778 1.00 88.31 76 ALA A N 1
ATOM 587 C CA . ALA A 1 76 ? -3.017 -9.830 -3.141 1.00 88.31 76 ALA A CA 1
ATOM 588 C C . ALA A 1 76 ? -2.819 -8.721 -4.190 1.00 88.31 76 ALA A C 1
ATOM 590 O O . ALA A 1 76 ? -2.019 -8.877 -5.112 1.00 88.31 76 ALA A O 1
ATOM 591 N N . ILE A 1 77 ? -3.476 -7.567 -4.015 1.00 83.62 77 ILE A N 1
ATOM 592 C CA . ILE A 1 77 ? -3.293 -6.403 -4.902 1.00 83.62 77 ILE A CA 1
ATOM 593 C C . ILE A 1 77 ? -1.848 -5.901 -4.864 1.00 83.62 77 ILE A C 1
ATOM 595 O O . ILE A 1 77 ? -1.271 -5.559 -5.901 1.00 83.62 77 ILE A O 1
ATOM 599 N N . TYR A 1 78 ? -1.254 -5.852 -3.672 1.00 81.56 78 TYR A N 1
ATOM 600 C CA . TYR A 1 78 ? 0.123 -5.415 -3.509 1.00 81.56 78 TYR A CA 1
ATOM 601 C C . TYR A 1 78 ? 1.109 -6.352 -4.218 1.00 81.56 78 TYR A C 1
ATOM 603 O O . TYR A 1 78 ? 1.944 -5.888 -4.994 1.00 81.56 78 TYR A O 1
ATOM 611 N N . ALA A 1 79 ? 0.966 -7.663 -4.020 1.00 89.19 79 ALA A N 1
ATOM 612 C CA . ALA A 1 79 ? 1.790 -8.674 -4.670 1.00 89.19 79 ALA A CA 1
ATOM 613 C C . ALA A 1 79 ? 1.647 -8.624 -6.198 1.00 89.19 79 ALA A C 1
ATOM 615 O O . ALA A 1 79 ? 2.654 -8.644 -6.902 1.00 89.19 79 ALA A O 1
ATOM 616 N N . LEU A 1 80 ? 0.423 -8.469 -6.715 1.00 87.06 80 LEU A N 1
ATOM 617 C CA . LEU A 1 80 ? 0.172 -8.322 -8.152 1.00 87.06 80 LEU A CA 1
ATOM 618 C C . LEU A 1 80 ? 0.853 -7.070 -8.729 1.00 87.06 80 LEU A C 1
ATOM 620 O O . LEU A 1 80 ? 1.459 -7.122 -9.799 1.00 87.06 80 LEU A O 1
ATOM 624 N N . SER A 1 81 ? 0.803 -5.953 -8.000 1.00 83.25 81 SER A N 1
ATOM 625 C CA . SER A 1 81 ? 1.471 -4.704 -8.394 1.00 83.25 81 SER A CA 1
ATOM 626 C C . SER A 1 81 ? 2.995 -4.866 -8.432 1.00 83.25 81 SER A C 1
ATOM 628 O O . SER A 1 81 ? 3.666 -4.379 -9.348 1.00 83.25 81 SER A O 1
ATOM 630 N N . GLN A 1 82 ? 3.548 -5.587 -7.455 1.00 84.06 82 GLN A N 1
ATOM 631 C CA . GLN A 1 82 ? 4.978 -5.865 -7.386 1.00 84.06 82 GLN A CA 1
ATOM 632 C C . GLN A 1 82 ? 5.422 -6.821 -8.503 1.00 84.06 82 GLN A C 1
ATOM 634 O O . GLN A 1 82 ? 6.435 -6.575 -9.155 1.00 84.06 82 GLN A O 1
ATOM 639 N N . ALA A 1 83 ? 4.631 -7.858 -8.791 1.00 89.44 83 ALA A N 1
ATOM 640 C CA . ALA A 1 83 ? 4.874 -8.783 -9.896 1.00 89.44 83 ALA A CA 1
ATOM 641 C C . ALA A 1 83 ? 4.872 -8.065 -11.256 1.00 89.44 83 ALA A C 1
ATOM 643 O O . ALA A 1 83 ? 5.773 -8.277 -12.064 1.00 89.44 83 ALA A O 1
ATOM 644 N N . MET A 1 84 ? 3.922 -7.151 -11.481 1.00 84.62 84 MET A N 1
ATOM 645 C CA . MET A 1 84 ? 3.875 -6.327 -12.696 1.00 84.62 84 MET A CA 1
ATOM 646 C C . MET A 1 84 ? 5.136 -5.460 -12.855 1.00 84.62 84 MET A C 1
ATOM 648 O O . MET A 1 84 ? 5.635 -5.277 -13.964 1.00 84.62 84 MET A O 1
ATOM 652 N N . SER A 1 85 ? 5.684 -4.956 -11.747 1.00 82.00 85 SER A N 1
ATOM 653 C CA . SER A 1 85 ? 6.919 -4.162 -11.755 1.00 82.00 85 SER A CA 1
ATOM 654 C C . SER A 1 85 ? 8.136 -5.010 -12.139 1.00 82.00 85 SER A C 1
ATOM 656 O O . SER A 1 85 ? 8.935 -4.593 -12.975 1.00 82.00 85 SER A O 1
ATOM 658 N N . PHE A 1 86 ? 8.247 -6.232 -11.605 1.00 87.06 86 PHE A N 1
ATOM 659 C CA . PHE A 1 86 ? 9.290 -7.176 -12.022 1.00 87.06 86 PHE A CA 1
ATOM 660 C C . PHE A 1 86 ? 9.145 -7.595 -13.487 1.00 87.06 86 PHE A C 1
ATOM 662 O O . PHE A 1 86 ? 10.145 -7.684 -14.197 1.00 87.06 86 PHE A O 1
ATOM 669 N N . PHE A 1 87 ? 7.915 -7.783 -13.967 1.00 89.94 87 PHE A N 1
ATOM 670 C CA . PHE A 1 87 ? 7.654 -8.075 -15.374 1.00 89.94 87 PHE A CA 1
ATOM 671 C C . PHE A 1 87 ? 8.090 -6.923 -16.292 1.00 89.94 87 PHE A C 1
ATOM 673 O O . PHE A 1 87 ? 8.710 -7.158 -17.326 1.00 89.94 87 PHE A O 1
ATOM 680 N N . ALA A 1 88 ? 7.851 -5.670 -15.893 1.00 85.94 88 ALA A N 1
ATOM 681 C CA . ALA A 1 88 ? 8.331 -4.504 -16.631 1.00 85.94 88 ALA A CA 1
ATOM 682 C C . ALA A 1 88 ? 9.867 -4.457 -16.703 1.00 85.94 88 ALA A C 1
ATOM 684 O O . ALA A 1 88 ? 10.418 -4.210 -17.774 1.00 85.94 88 ALA A O 1
ATOM 685 N N . ILE A 1 89 ? 10.562 -4.746 -15.597 1.00 86.25 89 ILE A N 1
ATOM 686 C CA . ILE A 1 89 ? 12.031 -4.831 -15.575 1.00 86.25 89 ILE A CA 1
ATOM 687 C C . ILE A 1 89 ? 12.517 -5.949 -16.508 1.00 86.25 89 ILE A C 1
ATOM 689 O O . ILE A 1 89 ? 13.429 -5.724 -17.302 1.00 86.25 89 ILE A O 1
ATOM 693 N N . ALA A 1 90 ? 11.879 -7.121 -16.478 1.00 91.81 90 ALA A N 1
ATOM 694 C CA . ALA A 1 90 ? 12.212 -8.228 -17.373 1.00 91.81 90 ALA A CA 1
ATOM 695 C C . ALA A 1 90 ? 12.043 -7.851 -18.857 1.00 91.81 90 ALA A C 1
ATOM 697 O O . ALA A 1 90 ? 12.917 -8.156 -19.665 1.00 91.81 90 ALA A O 1
ATOM 698 N N . LEU A 1 91 ? 10.973 -7.131 -19.212 1.00 90.38 91 LEU A N 1
ATOM 699 C CA . LEU A 1 91 ? 10.759 -6.621 -20.571 1.00 90.38 91 LEU A CA 1
ATOM 700 C C . LEU A 1 91 ? 11.816 -5.591 -20.988 1.00 90.38 91 LEU A C 1
ATOM 702 O O . LEU A 1 91 ? 12.285 -5.632 -22.125 1.00 90.38 91 LEU A O 1
ATOM 706 N N . ILE A 1 92 ? 12.214 -4.693 -20.081 1.00 87.94 92 ILE A N 1
ATOM 707 C CA . ILE A 1 92 ? 13.280 -3.711 -20.331 1.00 87.94 92 ILE A CA 1
ATOM 708 C C . ILE A 1 92 ? 14.608 -4.422 -20.592 1.00 87.94 92 ILE A C 1
ATOM 710 O O . ILE A 1 92 ? 15.319 -4.046 -21.517 1.00 87.94 92 ILE A O 1
ATOM 714 N N . PHE A 1 93 ? 14.937 -5.462 -19.822 1.00 89.19 93 PHE A N 1
ATOM 715 C CA . PHE A 1 93 ? 16.143 -6.258 -20.054 1.00 89.19 93 PHE A CA 1
ATOM 716 C C . PHE A 1 93 ? 16.070 -7.066 -21.349 1.00 89.19 93 PHE A C 1
ATOM 718 O O . PHE A 1 93 ? 17.047 -7.112 -22.093 1.00 89.19 93 PHE A O 1
ATOM 725 N N . TRP A 1 94 ? 14.923 -7.672 -21.653 1.00 92.38 94 TRP A N 1
ATOM 726 C CA . TRP A 1 94 ? 14.729 -8.405 -22.902 1.00 92.38 94 TRP A CA 1
ATOM 727 C C . TRP A 1 94 ? 14.921 -7.491 -24.118 1.00 92.38 94 TRP A C 1
ATOM 729 O O . TRP A 1 94 ? 15.728 -7.792 -24.995 1.00 92.38 94 TRP A O 1
ATOM 739 N N . TYR A 1 95 ? 14.274 -6.325 -24.125 1.00 90.38 95 TYR A N 1
ATOM 740 C CA . TYR A 1 95 ? 14.436 -5.338 -25.191 1.00 90.38 95 TYR A CA 1
ATOM 741 C C . TYR A 1 95 ? 15.841 -4.710 -25.210 1.00 90.38 95 TYR A C 1
ATOM 743 O O . TYR A 1 95 ? 16.457 -4.582 -26.265 1.00 90.38 95 TYR A O 1
ATOM 751 N N . GLY A 1 96 ? 16.386 -4.365 -24.044 1.00 88.38 96 GLY A N 1
ATOM 752 C CA . GLY A 1 96 ? 17.714 -3.768 -23.912 1.00 88.38 96 GLY A CA 1
ATOM 753 C C . GLY A 1 96 ? 18.838 -4.699 -24.361 1.00 88.38 96 GLY A C 1
ATOM 754 O O . GLY A 1 96 ? 19.762 -4.261 -25.039 1.00 88.38 96 GLY A O 1
ATOM 755 N N . SER A 1 97 ? 18.736 -5.995 -24.058 1.00 88.19 97 SER A N 1
ATOM 756 C CA . SER A 1 97 ? 19.706 -6.997 -24.519 1.00 88.19 97 SER A CA 1
ATOM 757 C C . SER A 1 97 ? 19.693 -7.166 -26.040 1.00 88.19 97 SER A C 1
ATOM 759 O O . SER A 1 97 ? 20.760 -7.310 -26.630 1.00 88.19 97 SER A O 1
ATOM 761 N N . ARG A 1 98 ? 18.519 -7.071 -26.684 1.00 89.62 98 ARG A N 1
ATOM 762 C CA . ARG A 1 98 ? 18.396 -7.058 -28.150 1.00 89.62 98 ARG A CA 1
ATOM 763 C C . ARG A 1 98 ? 19.121 -5.854 -28.755 1.00 89.62 98 ARG A C 1
ATOM 765 O O . ARG A 1 98 ? 19.923 -6.023 -29.660 1.00 89.62 98 ARG A O 1
ATOM 772 N N . LEU A 1 99 ? 18.901 -4.668 -28.193 1.00 87.69 99 LEU A N 1
ATOM 773 C CA . LEU A 1 99 ? 19.483 -3.419 -28.688 1.00 87.69 99 LEU A CA 1
ATOM 774 C C . LEU A 1 99 ? 21.013 -3.359 -28.519 1.00 87.69 99 LEU A C 1
ATOM 776 O O . LEU A 1 99 ? 21.715 -2.804 -29.360 1.00 87.69 99 LEU A O 1
ATOM 780 N N . VAL A 1 100 ? 21.541 -3.957 -27.446 1.00 89.38 100 VAL A N 1
ATOM 781 C CA . VAL A 1 100 ? 22.992 -4.126 -27.257 1.00 89.38 100 VAL A CA 1
ATOM 782 C C . VAL A 1 100 ? 23.559 -5.160 -28.236 1.00 89.38 100 VAL A C 1
ATOM 784 O O . VAL A 1 100 ? 24.672 -4.981 -28.724 1.00 89.38 100 VAL A O 1
ATOM 787 N N . ALA A 1 101 ? 22.807 -6.221 -28.551 1.00 87.44 101 ALA A N 1
ATOM 788 C CA . ALA A 1 101 ? 23.225 -7.235 -29.520 1.00 87.44 101 ALA A CA 1
ATOM 789 C C . ALA A 1 101 ? 23.277 -6.700 -30.962 1.00 87.44 101 ALA A C 1
ATOM 791 O O . ALA A 1 101 ? 24.160 -7.105 -31.715 1.00 87.44 101 ALA A O 1
ATOM 792 N N . ASP A 1 102 ? 22.392 -5.766 -31.320 1.00 88.50 102 ASP A N 1
ATOM 793 C CA . ASP A 1 102 ? 22.379 -5.106 -32.635 1.00 88.50 102 ASP A CA 1
ATOM 794 C C . ASP A 1 102 ? 23.516 -4.059 -32.790 1.00 88.50 102 ASP A C 1
ATOM 796 O O . ASP A 1 102 ? 23.761 -3.554 -33.882 1.00 88.50 102 ASP A O 1
ATOM 800 N N . GLY A 1 103 ? 24.277 -3.777 -31.721 1.00 83.19 103 GLY A N 1
ATOM 801 C CA . GLY A 1 103 ? 25.495 -2.954 -31.758 1.00 83.19 103 GLY A CA 1
ATOM 802 C C . GLY A 1 103 ? 25.266 -1.438 -31.739 1.00 83.19 103 GLY A C 1
ATOM 803 O O . GLY A 1 103 ? 26.228 -0.674 -31.793 1.00 83.19 103 GLY A O 1
ATOM 804 N N . GLU A 1 104 ? 24.015 -0.993 -31.620 1.00 77.56 104 GLU A N 1
ATOM 805 C CA . GLU A 1 104 ? 23.630 0.424 -31.671 1.00 77.56 104 GLU A CA 1
ATOM 806 C C . GLU A 1 104 ? 24.012 1.204 -30.395 1.00 77.56 104 GLU A C 1
ATOM 808 O O . GLU A 1 104 ? 24.186 2.422 -30.433 1.00 77.56 104 GLU A O 1
ATOM 813 N N . PHE A 1 105 ? 24.175 0.511 -29.258 1.00 77.12 105 PHE A N 1
ATOM 814 C CA . PHE A 1 105 ? 24.525 1.103 -27.962 1.00 77.12 105 PHE A CA 1
ATOM 815 C C . PHE A 1 105 ? 25.604 0.312 -27.218 1.00 77.12 105 PHE A C 1
ATOM 817 O O . PHE A 1 105 ? 25.596 -0.918 -27.180 1.00 77.12 105 PHE A O 1
ATOM 824 N N . TRP A 1 106 ? 26.500 1.029 -26.530 1.00 86.25 106 TRP A N 1
ATOM 825 C CA . TRP A 1 106 ? 27.509 0.409 -25.672 1.00 86.25 106 TRP A CA 1
ATOM 826 C C . TRP A 1 106 ? 26.886 -0.064 -24.353 1.00 86.25 106 TRP A C 1
ATOM 828 O O . TRP A 1 106 ? 26.182 0.698 -23.683 1.00 86.25 106 TRP A O 1
ATOM 838 N N . THR A 1 107 ? 27.193 -1.297 -23.936 1.00 86.25 107 THR A N 1
ATOM 839 C CA . THR A 1 107 ? 26.636 -1.944 -22.731 1.00 86.25 107 THR A CA 1
ATOM 840 C C . THR A 1 107 ? 26.734 -1.067 -21.481 1.00 86.25 107 THR A C 1
ATOM 842 O O . THR A 1 107 ? 25.817 -1.036 -20.661 1.00 86.25 107 THR A O 1
ATOM 845 N N . PHE A 1 108 ? 27.826 -0.307 -21.352 1.00 88.44 108 PHE A N 1
ATOM 846 C CA . PHE A 1 108 ? 28.040 0.599 -20.227 1.00 88.44 108 PHE A CA 1
ATOM 847 C C . PHE A 1 108 ? 26.987 1.717 -20.161 1.00 88.44 108 PHE A C 1
ATOM 849 O O . PHE A 1 108 ? 26.419 1.961 -19.098 1.00 88.44 108 PHE A O 1
ATOM 856 N N . GLN A 1 109 ? 26.671 2.365 -21.288 1.00 87.75 109 GLN A N 1
ATOM 857 C CA . GLN A 1 109 ? 25.702 3.467 -21.306 1.00 87.75 109 GLN A CA 1
ATOM 858 C C . GLN A 1 109 ? 24.279 2.992 -20.992 1.00 87.75 109 GLN A C 1
ATOM 860 O O . GLN A 1 109 ? 23.548 3.679 -20.277 1.00 87.75 109 GLN A O 1
ATOM 865 N N . PHE A 1 110 ? 23.911 1.792 -21.447 1.00 88.12 110 PHE A N 1
ATOM 866 C CA . PHE A 1 110 ? 22.622 1.183 -21.119 1.00 88.12 110 PHE A CA 1
ATOM 867 C C . PHE A 1 110 ? 22.455 0.971 -19.604 1.00 88.12 110 PHE A C 1
ATOM 869 O O . PHE A 1 110 ? 21.448 1.385 -19.025 1.00 88.12 110 PHE A O 1
ATOM 876 N N . PHE A 1 111 ? 23.461 0.394 -18.937 1.00 88.69 111 PHE A N 1
ATOM 877 C CA . PHE A 1 111 ? 23.421 0.173 -17.486 1.00 88.69 111 PHE A CA 1
ATOM 878 C C . PHE A 1 111 ? 23.385 1.480 -16.686 1.00 88.69 111 PHE A C 1
ATOM 880 O O . PHE A 1 111 ? 22.647 1.576 -15.704 1.00 88.69 111 PHE A O 1
ATOM 887 N N . VAL A 1 112 ? 24.130 2.503 -17.115 1.00 92.25 112 VAL A N 1
ATOM 888 C CA . VAL A 1 112 ? 24.102 3.831 -16.478 1.00 92.25 112 VAL A CA 1
ATOM 889 C C . VAL A 1 112 ? 22.708 4.468 -16.590 1.00 92.25 112 VAL A C 1
ATOM 891 O O . VAL A 1 112 ? 22.187 4.996 -15.602 1.00 92.25 112 VAL A O 1
ATOM 894 N N . GLY A 1 113 ? 22.059 4.368 -17.755 1.00 89.50 113 GLY A N 1
ATOM 895 C CA . GLY A 1 113 ? 20.683 4.837 -17.955 1.00 89.50 113 GLY A CA 1
ATOM 896 C C . GLY A 1 113 ? 19.665 4.088 -17.086 1.00 89.50 113 GLY A C 1
ATOM 897 O O . GLY A 1 113 ? 18.830 4.707 -16.424 1.00 89.50 113 GLY A O 1
ATOM 898 N N . LEU A 1 114 ? 19.776 2.759 -17.017 1.00 87.69 114 LEU A N 1
ATOM 899 C CA . LEU A 1 114 ? 18.899 1.920 -16.197 1.00 87.69 114 LEU A CA 1
ATOM 900 C C . LEU A 1 114 ? 19.004 2.262 -14.703 1.00 87.69 114 LEU A C 1
ATOM 902 O O . LEU A 1 114 ? 17.986 2.442 -14.027 1.00 87.69 114 LEU A O 1
ATOM 906 N N . MET A 1 115 ? 20.230 2.375 -14.186 1.00 89.94 115 MET A N 1
ATOM 907 C CA . MET A 1 115 ? 20.469 2.669 -12.773 1.00 89.94 115 MET A CA 1
ATOM 908 C C . MET A 1 115 ? 20.010 4.080 -12.403 1.00 89.94 115 MET A C 1
ATOM 910 O O . MET A 1 115 ? 19.294 4.248 -11.417 1.00 89.94 115 MET A O 1
ATOM 914 N N . SER A 1 116 ? 20.351 5.090 -13.210 1.00 93.88 116 SER A N 1
ATOM 915 C CA . SER A 1 116 ? 19.939 6.479 -12.953 1.00 93.88 116 SER A CA 1
ATOM 916 C C . SER A 1 116 ? 18.415 6.653 -12.973 1.00 93.88 116 SER A C 1
ATOM 918 O O . SER A 1 116 ? 17.857 7.287 -12.074 1.00 93.88 116 SER A O 1
ATOM 920 N N . SER A 1 117 ? 17.722 6.025 -13.929 1.00 89.62 117 SER A N 1
ATOM 921 C CA . SER A 1 117 ? 16.255 6.043 -13.996 1.00 89.62 117 SER A CA 1
ATOM 922 C C . SER A 1 117 ? 15.614 5.350 -12.787 1.00 89.62 117 SER A C 1
ATOM 924 O O . SER A 1 117 ? 14.679 5.887 -12.188 1.00 89.62 117 SER A O 1
ATOM 926 N N . THR A 1 118 ? 16.157 4.204 -12.363 1.00 87.50 118 THR A N 1
ATOM 927 C CA . THR A 1 118 ? 15.648 3.455 -11.202 1.00 87.50 118 THR A CA 1
ATOM 928 C C . THR A 1 118 ? 15.817 4.247 -9.903 1.00 87.50 118 THR A C 1
ATOM 930 O O . THR A 1 118 ? 14.866 4.375 -9.133 1.00 87.50 118 THR A O 1
ATOM 933 N N . PHE A 1 119 ? 16.993 4.841 -9.676 1.00 89.38 119 PHE A N 1
ATOM 934 C CA . PHE A 1 119 ? 17.243 5.681 -8.499 1.00 89.38 119 PHE A CA 1
ATOM 935 C C . PHE A 1 119 ? 16.337 6.917 -8.461 1.00 89.38 119 PHE A C 1
ATOM 937 O O . PHE A 1 119 ? 15.802 7.252 -7.402 1.00 89.38 119 PHE A O 1
ATOM 944 N N . SER A 1 120 ? 16.111 7.563 -9.609 1.00 91.25 120 SER A N 1
ATOM 945 C CA . SER A 1 120 ? 15.178 8.690 -9.713 1.00 91.25 120 SER A CA 1
ATOM 946 C C . SER A 1 120 ? 13.745 8.276 -9.358 1.00 91.25 120 SER A C 1
ATOM 948 O O . SER A 1 120 ? 13.086 8.954 -8.568 1.00 91.25 120 SER A O 1
ATOM 950 N N . ALA A 1 121 ? 13.284 7.126 -9.861 1.00 86.25 121 ALA A N 1
ATOM 951 C CA . ALA A 1 121 ? 11.949 6.607 -9.571 1.00 86.25 121 ALA A CA 1
ATOM 952 C C . ALA A 1 121 ? 11.757 6.258 -8.084 1.00 86.25 121 ALA A C 1
ATOM 954 O O . ALA A 1 121 ? 10.712 6.575 -7.514 1.00 86.25 121 ALA A O 1
ATOM 955 N N . ILE A 1 122 ? 12.762 5.650 -7.440 1.00 86.00 122 ILE A N 1
ATOM 956 C CA . ILE A 1 122 ? 12.725 5.339 -6.000 1.00 86.00 122 ILE A CA 1
ATOM 957 C C . ILE A 1 122 ? 12.628 6.630 -5.178 1.00 86.00 122 ILE A C 1
ATOM 959 O O . ILE A 1 122 ? 11.766 6.744 -4.307 1.00 86.00 122 ILE A O 1
ATOM 963 N N . GLN A 1 123 ? 13.459 7.628 -5.491 1.00 89.06 123 GLN A N 1
ATOM 964 C CA . GLN A 1 123 ? 13.435 8.919 -4.798 1.00 89.06 123 GLN A CA 1
ATOM 965 C C . GLN A 1 123 ? 12.109 9.661 -4.994 1.00 89.06 123 GLN A C 1
ATOM 967 O O . GLN A 1 123 ? 11.563 10.198 -4.031 1.00 89.06 123 GLN A O 1
ATOM 972 N N . ALA A 1 124 ? 11.544 9.638 -6.203 1.00 86.94 124 ALA A N 1
ATOM 973 C CA . ALA A 1 124 ? 10.214 10.187 -6.460 1.00 86.94 124 ALA A CA 1
ATOM 974 C C . ALA A 1 124 ? 9.122 9.441 -5.668 1.00 86.94 124 ALA A C 1
ATOM 976 O O . ALA A 1 124 ? 8.187 10.061 -5.166 1.00 86.94 124 ALA A O 1
ATOM 977 N N . GLY A 1 125 ? 9.259 8.120 -5.507 1.00 82.62 125 GLY A N 1
ATOM 978 C CA . GLY A 1 125 ? 8.375 7.294 -4.684 1.00 82.62 125 GLY A CA 1
ATOM 979 C C . GLY A 1 125 ? 8.376 7.693 -3.205 1.00 82.62 125 GLY A C 1
ATOM 980 O O . GLY A 1 125 ? 7.312 7.781 -2.593 1.00 82.62 125 GLY A O 1
ATOM 981 N N . ASN A 1 126 ? 9.551 7.996 -2.649 1.00 83.62 126 ASN A N 1
ATOM 982 C CA . ASN A 1 126 ? 9.708 8.371 -1.240 1.00 83.62 126 ASN A CA 1
ATOM 983 C C . ASN A 1 126 ? 8.971 9.671 -0.876 1.00 83.62 126 ASN A C 1
ATOM 985 O O . ASN A 1 126 ? 8.516 9.814 0.257 1.00 83.62 126 ASN A O 1
ATOM 989 N N . VAL A 1 127 ? 8.782 10.589 -1.833 1.00 85.44 127 VAL A N 1
ATOM 990 C CA . VAL A 1 127 ? 8.032 11.839 -1.614 1.00 85.44 127 VAL A CA 1
ATOM 991 C C . VAL A 1 127 ? 6.581 11.569 -1.201 1.00 85.44 127 VAL A C 1
ATOM 993 O O . VAL A 1 127 ? 6.025 12.299 -0.381 1.00 85.44 127 VAL A O 1
ATOM 996 N N . PHE A 1 128 ? 5.965 10.494 -1.705 1.00 80.94 128 PHE A N 1
ATOM 997 C CA . PHE A 1 128 ? 4.577 10.162 -1.376 1.00 80.94 128 PHE A CA 1
ATOM 998 C C . PHE A 1 128 ? 4.381 9.741 0.086 1.00 80.94 128 PHE A C 1
ATOM 1000 O O . PHE A 1 128 ? 3.275 9.886 0.605 1.00 80.94 128 PHE A O 1
ATOM 1007 N N . SER A 1 129 ? 5.431 9.277 0.767 1.00 83.19 129 SER A N 1
ATOM 1008 C CA . SER A 1 129 ? 5.364 8.924 2.190 1.00 83.19 129 SER A CA 1
ATOM 1009 C C . SER A 1 129 ? 5.149 10.143 3.091 1.00 83.19 129 SER A C 1
ATOM 1011 O O . SER A 1 129 ? 4.562 9.992 4.155 1.00 83.19 129 SER A O 1
ATOM 1013 N N . PHE A 1 130 ? 5.534 11.345 2.647 1.00 84.88 130 PHE A N 1
ATOM 1014 C CA . PHE A 1 130 ? 5.328 12.595 3.395 1.00 84.88 130 PHE A CA 1
ATOM 1015 C C . PHE A 1 130 ? 3.931 13.211 3.197 1.00 84.88 130 PHE A C 1
ATOM 1017 O O . PHE A 1 130 ? 3.555 14.157 3.885 1.00 84.88 130 PHE A O 1
ATOM 1024 N N . VAL A 1 131 ? 3.131 12.698 2.256 1.00 84.88 131 VAL A N 1
ATOM 1025 C CA . VAL A 1 131 ? 1.765 13.187 1.989 1.00 84.88 131 VAL A CA 1
ATOM 1026 C C . VAL A 1 131 ? 0.850 13.151 3.227 1.00 84.88 131 VAL A C 1
ATOM 1028 O O . VAL A 1 131 ? 0.199 14.168 3.488 1.00 84.88 131 VAL A O 1
ATOM 1031 N N . PRO A 1 132 ? 0.755 12.050 4.001 1.00 82.31 132 PRO A N 1
ATOM 1032 C CA . PRO A 1 132 ? -0.056 12.027 5.221 1.00 82.31 132 PRO A CA 1
ATOM 1033 C C . PRO A 1 132 ? 0.428 13.015 6.290 1.00 82.31 132 PRO A C 1
ATOM 1035 O O . PRO A 1 132 ? -0.411 13.617 6.964 1.00 82.31 132 PRO A O 1
ATOM 1038 N N . ASP A 1 133 ? 1.739 13.249 6.404 1.00 87.38 133 ASP A N 1
ATOM 1039 C CA . ASP A 1 133 ? 2.301 14.225 7.349 1.00 87.38 133 ASP A CA 1
ATOM 1040 C C . ASP A 1 133 ? 1.883 15.648 6.976 1.00 87.38 133 ASP A C 1
ATOM 1042 O O . ASP A 1 133 ? 1.383 16.398 7.815 1.00 87.38 133 ASP A O 1
ATOM 1046 N N . ILE A 1 134 ? 1.988 15.998 5.690 1.00 89.00 134 ILE A N 1
ATOM 1047 C CA . ILE A 1 134 ? 1.541 17.297 5.166 1.00 89.00 134 ILE A CA 1
ATOM 1048 C C . ILE A 1 134 ? 0.029 17.470 5.367 1.00 89.00 134 ILE A C 1
ATOM 1050 O O . ILE A 1 134 ? -0.429 18.543 5.765 1.00 89.00 134 ILE A O 1
ATOM 1054 N N . SER A 1 135 ? -0.759 16.418 5.123 1.00 87.81 135 SER A N 1
ATOM 1055 C CA . SER A 1 135 ? -2.210 16.449 5.338 1.00 87.81 135 SER A CA 1
ATOM 1056 C C . SER A 1 135 ? -2.564 16.673 6.810 1.00 87.81 135 SER A C 1
ATOM 1058 O O . SER A 1 135 ? -3.462 17.461 7.113 1.00 87.81 135 SER A O 1
ATOM 1060 N N . SER A 1 136 ? -1.857 16.005 7.723 1.00 87.44 136 SER A N 1
ATOM 1061 C CA . SER A 1 136 ? -2.080 16.124 9.167 1.00 87.44 136 SER A CA 1
ATOM 1062 C C . SER A 1 136 ? -1.662 17.503 9.684 1.00 87.44 136 SER A C 1
ATOM 1064 O O . SER A 1 136 ? -2.426 18.142 10.406 1.00 87.44 136 SER A O 1
ATOM 1066 N N . ALA A 1 137 ? -0.510 18.015 9.237 1.00 93.94 137 ALA A N 1
ATOM 1067 C CA . ALA A 1 137 ? -0.040 19.361 9.559 1.00 93.94 137 ALA A CA 1
ATOM 1068 C C . ALA A 1 137 ? -1.021 20.443 9.081 1.00 93.94 137 ALA A C 1
ATOM 1070 O O . ALA A 1 137 ? -1.316 21.385 9.816 1.00 93.94 137 ALA A O 1
ATOM 1071 N N . LYS A 1 138 ? -1.586 20.284 7.875 1.00 93.94 138 LYS A N 1
ATOM 1072 C CA . LYS A 1 138 ? -2.621 21.188 7.355 1.00 93.94 138 LYS A CA 1
ATOM 1073 C C . LYS A 1 138 ? -3.888 21.166 8.215 1.00 93.94 138 LYS A C 1
ATOM 1075 O O . LYS A 1 138 ? -4.460 22.228 8.464 1.00 93.94 138 LYS A O 1
ATOM 1080 N N . SER A 1 139 ? -4.331 19.984 8.652 1.00 91.00 139 SER A N 1
ATOM 1081 C CA . SER A 1 139 ? -5.498 19.861 9.535 1.00 91.00 139 SER A CA 1
ATOM 1082 C C . SER A 1 139 ? -5.262 20.607 10.850 1.00 91.00 139 SER A C 1
ATOM 1084 O O . SER A 1 139 ? -6.039 21.493 11.185 1.00 91.00 139 SER A O 1
ATOM 1086 N N . ALA A 1 140 ? -4.131 20.353 11.516 1.00 94.81 140 ALA A N 1
ATOM 1087 C CA . ALA A 1 140 ? -3.783 21.012 12.775 1.00 94.81 140 ALA A CA 1
ATOM 1088 C C . ALA A 1 140 ? -3.654 22.542 12.638 1.00 94.81 140 ALA A C 1
ATOM 1090 O O . ALA A 1 140 ? -4.118 23.291 13.496 1.00 94.81 140 ALA A O 1
ATOM 1091 N N . ALA A 1 141 ? -3.064 23.030 11.542 1.00 96.12 141 ALA A N 1
ATOM 1092 C CA . ALA A 1 141 ? -2.982 24.465 11.274 1.00 96.12 141 ALA A CA 1
ATOM 1093 C C . ALA A 1 141 ? -4.370 25.099 11.078 1.00 96.12 141 ALA A C 1
ATOM 1095 O O . ALA A 1 141 ? -4.606 26.214 11.538 1.00 96.12 141 ALA A O 1
ATOM 1096 N N . THR A 1 142 ? -5.294 24.383 10.429 1.00 94.94 142 THR A N 1
ATOM 1097 C CA . THR A 1 142 ? -6.680 24.840 10.245 1.00 94.94 142 THR A CA 1
ATOM 1098 C C . THR A 1 142 ? -7.395 24.960 11.589 1.00 94.94 142 THR A C 1
ATOM 1100 O O . THR A 1 142 ? -8.061 25.965 11.828 1.00 94.94 142 THR A O 1
ATOM 1103 N N . ASP A 1 143 ? -7.188 23.997 12.491 1.00 94.12 143 ASP A N 1
ATOM 1104 C CA . ASP A 1 143 ? -7.761 24.032 13.839 1.00 94.12 143 ASP A CA 1
ATOM 1105 C C . ASP A 1 143 ? -7.249 25.252 14.624 1.00 94.12 143 ASP A C 1
ATOM 1107 O O . ASP A 1 143 ? -8.048 26.010 15.174 1.00 94.12 143 ASP A O 1
ATOM 1111 N N . ILE A 1 144 ? -5.939 25.529 14.596 1.00 94.88 144 ILE A N 1
ATOM 1112 C CA . ILE A 1 144 ? -5.348 26.711 15.255 1.00 94.88 144 ILE A CA 1
ATOM 1113 C C . ILE A 1 144 ? -5.928 28.014 14.693 1.00 94.88 144 ILE A C 1
ATOM 1115 O O . ILE A 1 144 ? -6.292 28.908 15.457 1.00 94.88 144 ILE A O 1
ATOM 1119 N N . ILE A 1 145 ? -6.027 28.127 13.367 1.00 94.62 145 ILE A N 1
ATOM 1120 C CA . ILE A 1 145 ? -6.584 29.320 12.717 1.00 94.62 145 ILE A CA 1
ATOM 1121 C C . ILE A 1 145 ? -8.057 29.498 13.100 1.00 94.62 145 ILE A C 1
ATOM 1123 O O . ILE A 1 145 ? -8.465 30.612 13.416 1.00 94.62 145 ILE A O 1
ATOM 1127 N N . SER A 1 146 ? -8.838 28.415 13.139 1.00 93.75 146 SER A N 1
ATOM 1128 C CA . SER A 1 146 ? -10.249 28.471 13.539 1.00 93.75 146 SER A CA 1
ATOM 1129 C C . SER A 1 146 ? -10.431 28.926 14.992 1.00 93.75 146 SER A C 1
ATOM 1131 O O . SER A 1 146 ? -11.322 29.722 15.288 1.00 93.75 146 SER A O 1
ATOM 1133 N N . LEU A 1 147 ? -9.539 28.496 15.893 1.00 92.69 147 LEU A N 1
ATOM 1134 C CA . LEU A 1 147 ? -9.529 28.951 17.280 1.00 92.69 147 LEU A CA 1
ATOM 1135 C C . LEU A 1 147 ? -9.184 30.441 17.368 1.00 92.69 147 LEU A C 1
ATOM 1137 O O . LEU A 1 147 ? -9.883 31.185 18.053 1.00 92.69 147 LEU A O 1
ATOM 1141 N N . LEU A 1 148 ? -8.161 30.900 16.644 1.00 91.38 148 LEU A N 1
ATOM 1142 C CA . LEU A 1 148 ? -7.787 32.318 16.610 1.00 91.38 148 LEU A CA 1
ATOM 1143 C C . LEU A 1 148 ? -8.915 33.209 16.070 1.00 91.38 148 LEU A C 1
ATOM 1145 O O . LEU A 1 148 ? -9.173 34.269 16.640 1.00 91.38 148 LEU A O 1
ATOM 1149 N N . ASP A 1 149 ? -9.616 32.765 15.028 1.00 91.25 149 ASP A N 1
ATOM 1150 C CA . ASP A 1 149 ? -10.747 33.494 14.444 1.00 91.25 149 ASP A CA 1
ATOM 1151 C C . ASP A 1 149 ? -11.935 33.578 15.421 1.00 91.25 149 ASP A C 1
ATOM 1153 O O . ASP A 1 149 ? -12.515 34.645 15.627 1.00 91.25 149 ASP A O 1
ATOM 1157 N N . SER A 1 150 ? -12.228 32.485 16.137 1.00 85.38 150 SER A N 1
ATOM 1158 C CA . SER A 1 150 ? -13.290 32.461 17.155 1.00 85.38 150 SER A CA 1
ATOM 1159 C C . SER A 1 150 ? -13.015 33.380 18.359 1.00 85.38 150 SER A C 1
ATOM 1161 O O . SER A 1 150 ? -13.945 33.975 18.912 1.00 85.38 150 SER A O 1
ATOM 1163 N N . ILE A 1 151 ? -11.743 33.568 18.735 1.00 78.12 151 ILE A N 1
ATOM 1164 C CA . ILE A 1 151 ? -11.331 34.514 19.788 1.00 78.12 151 ILE A CA 1
ATOM 1165 C C . ILE A 1 151 ? -11.493 35.966 19.314 1.00 78.12 151 ILE A C 1
ATOM 1167 O O . ILE A 1 151 ? -11.819 36.835 20.123 1.00 78.12 151 ILE A O 1
ATOM 1171 N N . GLY A 1 152 ? -11.343 36.232 18.013 1.00 70.12 152 GLY A N 1
ATOM 1172 C CA . GLY A 1 152 ? -11.537 37.560 17.424 1.00 70.12 152 GLY A CA 1
ATOM 1173 C C . GLY A 1 152 ? -12.959 38.117 17.569 1.00 70.12 152 GLY A C 1
ATOM 1174 O O . GLY A 1 152 ? -13.146 39.331 17.494 1.00 70.12 152 GLY A O 1
ATOM 1175 N N . HIS A 1 153 ? -13.957 37.260 17.821 1.00 61.00 153 HIS A N 1
ATOM 1176 C CA . HIS A 1 153 ? -15.352 37.674 18.004 1.00 61.00 153 HIS A CA 1
ATOM 1177 C C . HIS A 1 153 ? -15.764 37.894 19.473 1.00 61.00 153 HIS A C 1
ATOM 1179 O O . HIS A 1 153 ? -16.834 38.444 19.735 1.00 61.00 153 HIS A O 1
ATOM 1185 N N . SER A 1 154 ? -14.926 37.512 20.445 1.00 55.50 154 SER A N 1
ATOM 1186 C CA . SER A 1 154 ? -15.171 37.819 21.860 1.00 55.50 154 SER A CA 1
ATOM 1187 C C . SER A 1 154 ? -14.583 39.193 22.207 1.00 55.50 154 SER A C 1
ATOM 1189 O O . SER A 1 154 ? -13.399 39.416 21.955 1.00 55.50 154 SER A O 1
ATOM 1191 N N . PRO A 1 155 ? -15.348 40.133 22.799 1.00 53.53 155 PRO A N 1
ATOM 1192 C CA . PRO A 1 155 ? -14.814 41.434 23.183 1.00 53.53 155 PRO A CA 1
ATOM 1193 C C . PRO A 1 155 ? -13.673 41.245 24.190 1.00 53.53 155 PRO A C 1
ATOM 1195 O O . PRO A 1 155 ? -13.864 40.790 25.319 1.00 53.53 155 PRO A O 1
ATOM 1198 N N . SER A 1 156 ? -12.465 41.592 23.756 1.00 58.38 156 SER A N 1
ATOM 1199 C CA . SER A 1 156 ? -11.229 41.539 24.524 1.00 58.38 156 SER A CA 1
ATOM 1200 C C . SER A 1 156 ? -11.287 42.482 25.731 1.00 58.38 156 SER A C 1
ATOM 1202 O O . SER A 1 156 ? -10.892 43.645 25.651 1.00 58.38 156 SER A O 1
ATOM 1204 N N . HIS A 1 157 ? -11.737 41.972 26.874 1.00 53.75 157 HIS A N 1
ATOM 1205 C CA . HIS A 1 157 ? -11.528 42.589 28.182 1.00 53.75 157 HIS A CA 1
ATOM 1206 C C . HIS A 1 157 ? -10.873 41.599 29.144 1.00 53.75 157 HIS A C 1
ATOM 1208 O O . 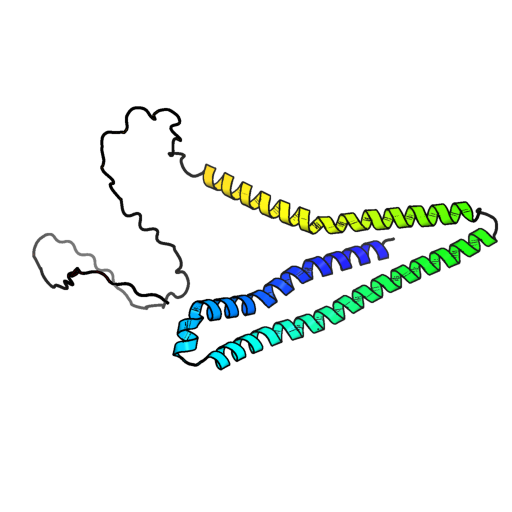HIS A 1 157 ? -11.383 41.315 30.219 1.00 53.75 157 HIS A O 1
ATOM 1214 N N . LEU A 1 158 ? -9.675 41.136 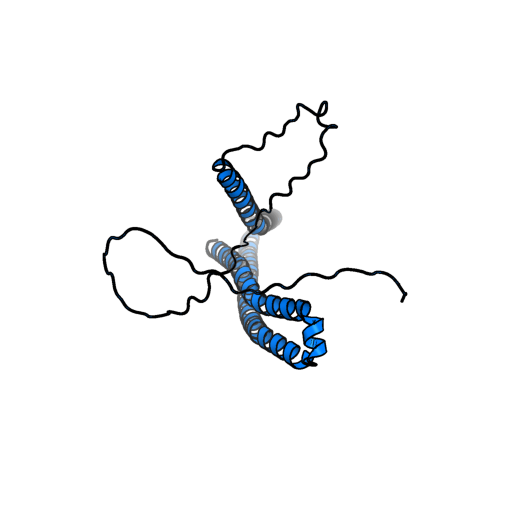28.797 1.00 53.34 158 LEU A N 1
ATOM 1215 C CA . LEU A 1 158 ? -8.668 40.905 29.824 1.00 53.34 158 LEU A CA 1
ATOM 1216 C C . LEU A 1 158 ? -7.401 41.640 29.404 1.00 53.34 158 LEU A C 1
ATOM 1218 O O . LEU A 1 158 ? -6.552 41.135 28.676 1.00 53.34 158 LEU A O 1
ATOM 1222 N N . ARG A 1 159 ? -7.320 42.898 29.848 1.00 46.09 159 ARG A N 1
ATOM 1223 C CA . ARG A 1 159 ? -6.066 43.644 29.881 1.00 46.09 159 ARG A CA 1
ATOM 1224 C C . ARG A 1 159 ? -5.051 42.800 30.649 1.00 46.09 159 ARG A C 1
ATOM 1226 O O . ARG A 1 159 ? -5.155 42.669 31.866 1.00 46.09 159 ARG A O 1
ATOM 1233 N N . TYR A 1 160 ? -4.052 42.276 29.952 1.00 49.59 160 TYR A N 1
ATOM 1234 C CA . TYR A 1 160 ? -2.790 41.908 30.574 1.00 49.59 160 TYR A CA 1
ATOM 1235 C C . TYR A 1 160 ? -2.148 43.209 31.074 1.00 49.59 160 TYR A C 1
ATOM 1237 O O . TYR A 1 160 ? -1.548 43.961 30.311 1.00 49.59 160 TYR A O 1
ATOM 1245 N N . ASN A 1 161 ? -2.388 43.550 32.341 1.00 50.59 161 ASN A N 1
ATOM 1246 C CA . ASN A 1 161 ? -1.827 44.744 32.965 1.00 50.59 161 ASN A CA 1
ATOM 1247 C C . ASN A 1 161 ? -0.360 44.491 33.343 1.00 50.59 161 ASN A C 1
ATOM 1249 O O . ASN A 1 161 ? -0.035 44.286 34.511 1.00 50.59 161 ASN A O 1
ATOM 1253 N N . THR A 1 162 ? 0.540 44.530 32.361 1.00 52.88 162 THR A N 1
ATOM 1254 C CA . THR A 1 162 ? 1.983 44.732 32.587 1.00 52.88 162 THR A CA 1
ATOM 1255 C C . THR A 1 162 ? 2.225 46.211 32.892 1.00 52.88 162 THR A C 1
ATOM 1257 O O . THR A 1 162 ? 2.798 46.955 32.104 1.00 52.88 162 THR A O 1
ATOM 1260 N N . GLY A 1 163 ? 1.695 46.679 34.020 1.00 46.72 163 GLY A N 1
ATOM 1261 C CA . GLY A 1 163 ? 1.774 48.095 34.385 1.00 46.72 163 GLY A CA 1
ATOM 1262 C C . GLY A 1 163 ? 1.637 48.409 35.869 1.00 46.72 163 GLY A C 1
ATOM 1263 O O . GLY A 1 163 ? 2.058 49.480 36.285 1.00 46.72 163 GLY A O 1
ATOM 1264 N N . HIS A 1 164 ? 1.116 47.505 36.706 1.00 46.56 164 HIS A N 1
ATOM 1265 C CA . HIS A 1 164 ? 0.957 47.793 38.136 1.00 46.56 164 HIS A CA 1
ATOM 1266 C C . HIS A 1 164 ? 1.179 46.558 39.019 1.00 46.56 164 HIS A C 1
ATOM 1268 O O . HIS A 1 164 ? 0.228 45.899 39.424 1.00 46.56 164 HIS A O 1
ATOM 1274 N N . MET A 1 165 ? 2.434 46.295 39.398 1.00 46.44 165 MET A N 1
ATOM 1275 C CA . MET A 1 165 ? 2.762 45.449 40.561 1.00 46.44 165 MET A CA 1
ATOM 1276 C C . MET A 1 165 ? 3.093 46.267 41.826 1.00 46.44 165 MET A C 1
ATOM 1278 O O . MET A 1 165 ? 3.704 45.739 42.743 1.00 46.44 165 MET A O 1
ATOM 1282 N N . HIS A 1 166 ? 2.696 47.545 41.920 1.00 41.00 166 HIS A N 1
ATOM 1283 C CA . HIS A 1 166 ? 3.120 48.415 43.034 1.00 41.00 166 HIS A CA 1
ATOM 1284 C C . HIS A 1 166 ? 2.030 48.905 44.006 1.00 41.00 166 HIS A C 1
ATOM 1286 O O . HIS A 1 166 ? 2.341 49.723 44.863 1.00 41.00 166 HIS A O 1
ATOM 1292 N N . SER A 1 167 ? 0.771 48.442 43.959 1.00 43.50 167 SER A N 1
ATOM 1293 C CA . SER A 1 167 ? -0.237 48.918 44.945 1.00 43.50 167 SER A CA 1
ATOM 1294 C C . SER A 1 167 ? -1.400 47.972 45.278 1.00 43.50 167 SER A C 1
ATOM 1296 O O . SER A 1 167 ? -2.463 48.433 45.672 1.00 43.50 167 SER A O 1
ATOM 1298 N N . ALA A 1 168 ? -1.230 46.650 45.183 1.00 45.44 168 ALA A N 1
ATOM 1299 C CA . ALA A 1 168 ? -2.295 45.703 45.556 1.00 45.44 168 ALA A CA 1
ATOM 1300 C C . ALA A 1 168 ? -1.913 44.723 46.684 1.00 45.44 168 ALA A C 1
ATOM 1302 O O . ALA A 1 168 ? -2.480 43.641 46.781 1.00 45.44 168 ALA A O 1
ATOM 1303 N N . VAL A 1 169 ? -1.001 45.116 47.583 1.00 47.56 169 VAL A N 1
ATOM 1304 C CA . VAL A 1 169 ? -0.804 44.466 48.899 1.00 47.56 169 VAL A CA 1
ATOM 1305 C C . VAL A 1 169 ? -1.643 45.205 49.949 1.00 47.56 169 VAL A C 1
ATOM 1307 O O . VAL A 1 169 ? -1.125 45.709 50.933 1.00 47.56 169 VAL A O 1
ATOM 1310 N N . ALA A 1 170 ? -2.946 45.377 49.711 1.00 45.22 170 ALA A N 1
ATOM 1311 C CA . ALA A 1 170 ? -3.847 45.980 50.702 1.00 45.22 170 ALA A CA 1
ATOM 1312 C C . ALA A 1 170 ? -5.329 45.763 50.353 1.00 45.22 170 ALA A C 1
ATOM 1314 O O . ALA A 1 170 ? -6.052 46.726 50.147 1.00 45.22 170 ALA A O 1
ATOM 1315 N N . ALA A 1 171 ? -5.788 44.513 50.249 1.00 45.81 171 ALA A N 1
ATOM 1316 C CA . ALA A 1 171 ? -7.177 44.133 50.559 1.00 45.81 171 ALA A CA 1
ATOM 1317 C C . ALA A 1 171 ? -7.383 42.640 50.283 1.00 45.81 171 ALA A C 1
ATOM 1319 O O . ALA A 1 171 ? -7.705 42.225 49.172 1.00 45.81 171 ALA A O 1
ATOM 1320 N N . GLY A 1 172 ? -7.226 41.821 51.322 1.00 44.91 172 GLY A N 1
ATOM 1321 C CA . GLY A 1 172 ? -7.666 40.430 51.312 1.00 44.91 172 GLY A CA 1
ATOM 1322 C C . GLY A 1 172 ? -9.192 40.340 51.292 1.00 44.91 172 GLY A C 1
ATOM 1323 O O . GLY A 1 172 ? -9.822 40.245 52.342 1.00 44.91 172 GLY A O 1
ATOM 1324 N N . ARG A 1 173 ? -9.791 40.356 50.098 1.00 40.66 173 ARG A N 1
ATOM 1325 C CA . ARG A 1 173 ? -11.175 39.911 49.882 1.00 40.66 173 ARG A CA 1
ATOM 1326 C C . ARG A 1 173 ? -11.265 39.070 48.615 1.00 40.66 173 ARG A C 1
ATOM 1328 O O . ARG A 1 173 ? -11.452 39.583 47.518 1.00 40.66 173 ARG A O 1
ATOM 1335 N N . SER A 1 174 ? -11.163 37.757 48.788 1.00 36.75 174 SER A N 1
ATOM 1336 C CA . SER A 1 174 ? -11.605 36.777 47.802 1.00 36.75 174 SER A CA 1
ATOM 1337 C C . SER A 1 174 ? -13.135 36.735 47.804 1.00 36.75 174 SER A C 1
ATOM 1339 O O . SER A 1 174 ? -13.760 36.129 48.670 1.00 36.75 174 SER A O 1
ATOM 1341 N N . VAL A 1 175 ? -13.762 37.396 46.830 1.00 47.09 175 VAL A N 1
ATOM 1342 C CA . VAL A 1 175 ? -15.168 37.136 46.503 1.00 47.09 175 VAL A CA 1
ATOM 1343 C C . VAL A 1 175 ? -15.170 36.066 45.420 1.00 47.09 175 VAL A C 1
ATOM 1345 O O . VAL A 1 175 ? -14.998 36.356 44.239 1.00 47.09 175 VAL A O 1
ATOM 1348 N N . PHE A 1 176 ? -15.299 34.809 45.841 1.00 36.03 176 PHE A N 1
ATOM 1349 C CA . PHE A 1 176 ? -15.482 33.681 44.933 1.00 36.03 176 PHE A CA 1
ATOM 1350 C C . PHE A 1 176 ? -16.929 33.725 44.426 1.00 36.03 176 PHE A C 1
ATOM 1352 O O . PHE A 1 176 ? -17.845 33.211 45.064 1.00 36.03 176 PHE A O 1
ATOM 1359 N N . SER A 1 177 ? -17.154 34.432 43.317 1.00 39.34 177 SER A N 1
ATOM 1360 C CA . SER A 1 177 ? -18.431 34.376 42.608 1.00 39.34 177 SER A CA 1
ATOM 1361 C C . SER A 1 177 ? -18.530 33.006 41.945 1.00 39.34 177 SER A C 1
ATOM 1363 O O . SER A 1 177 ? -17.702 32.662 41.101 1.00 39.34 177 SER A O 1
ATOM 1365 N N . ALA A 1 178 ? -19.499 32.205 42.385 1.00 39.00 178 ALA A N 1
ATOM 1366 C CA . ALA A 1 178 ? -19.764 30.867 41.885 1.00 39.00 178 ALA A CA 1
ATOM 1367 C C . ALA A 1 178 ? -20.143 30.920 40.397 1.00 39.00 178 ALA A C 1
ATOM 1369 O O . ALA A 1 178 ? -21.307 31.080 40.034 1.00 39.00 178 ALA A O 1
ATOM 1370 N N . ALA A 1 179 ? -19.149 30.784 39.523 1.00 41.66 179 ALA A N 1
ATOM 1371 C CA . ALA A 1 179 ? -19.379 30.487 38.123 1.00 41.66 179 ALA A CA 1
ATOM 1372 C C . ALA A 1 179 ? -19.813 29.020 38.033 1.00 41.66 179 ALA A C 1
ATOM 1374 O O . ALA A 1 179 ? -18.994 28.103 38.081 1.00 41.66 179 ALA A O 1
ATOM 1375 N N . HIS A 1 180 ? -21.123 28.800 37.943 1.00 42.38 180 HIS A N 1
ATOM 1376 C CA . HIS A 1 180 ? -21.674 27.530 37.493 1.00 42.38 180 HIS A CA 1
ATOM 1377 C C . HIS A 1 180 ? -21.196 27.285 36.057 1.00 42.38 180 HIS A C 1
ATOM 1379 O O . HIS A 1 180 ? -21.783 27.782 35.099 1.00 42.38 180 HIS A O 1
ATOM 1385 N N . ALA A 1 181 ? -20.113 26.525 35.908 1.00 40.03 181 ALA A N 1
ATOM 1386 C CA . ALA A 1 181 ? -19.766 25.895 34.646 1.00 40.03 181 ALA A CA 1
ATOM 1387 C C . ALA A 1 181 ? -20.762 24.750 34.418 1.00 40.03 181 ALA A C 1
ATOM 1389 O O . ALA A 1 181 ? -20.550 23.620 34.853 1.00 40.03 181 ALA A O 1
ATOM 1390 N N . ALA A 1 182 ? -21.896 25.067 33.795 1.00 40.19 182 ALA A N 1
ATOM 1391 C CA . ALA A 1 182 ? -22.761 24.057 33.211 1.00 40.19 182 ALA A CA 1
ATOM 1392 C C . ALA A 1 182 ? -22.033 23.500 31.982 1.00 40.19 182 ALA A C 1
ATOM 1394 O O . ALA A 1 182 ? -21.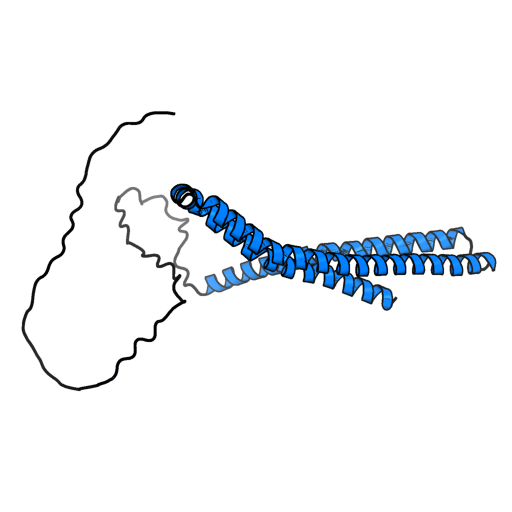977 24.138 30.933 1.00 40.19 182 ALA A O 1
ATOM 1395 N N . MET A 1 183 ? -21.403 22.340 32.142 1.00 36.34 183 MET A N 1
ATOM 1396 C CA . MET A 1 183 ? -20.906 21.563 31.016 1.00 36.34 183 MET A CA 1
ATOM 1397 C C . MET A 1 183 ? -22.137 20.939 30.350 1.00 36.34 183 MET A C 1
ATOM 1399 O O . MET A 1 183 ? -22.722 19.996 30.879 1.00 36.34 183 MET A O 1
ATOM 1403 N N . ASP A 1 184 ? -22.589 21.542 29.250 1.00 35.03 184 ASP A N 1
ATOM 1404 C CA . ASP A 1 184 ? -23.759 21.100 28.486 1.00 35.03 184 ASP A CA 1
ATOM 1405 C C . ASP A 1 184 ? -23.452 19.739 27.848 1.00 35.03 184 ASP A C 1
ATOM 1407 O O . ASP A 1 184 ? -22.797 19.625 26.813 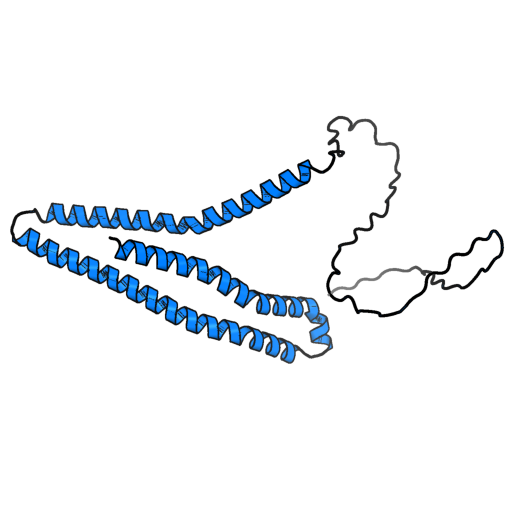1.00 35.03 184 ASP A O 1
ATOM 1411 N N . THR A 1 185 ? -23.848 18.684 28.549 1.00 49.84 185 THR A N 1
ATOM 1412 C CA . THR A 1 185 ? -23.794 17.298 28.086 1.00 49.84 185 THR A CA 1
ATOM 1413 C C . THR A 1 185 ? -25.163 16.675 28.305 1.00 49.84 185 THR A C 1
ATOM 1415 O O . THR A 1 185 ? -25.297 15.715 29.042 1.00 49.84 185 THR A O 1
ATOM 1418 N N . ASP A 1 186 ? -26.201 17.245 27.687 1.00 39.97 186 ASP A N 1
ATOM 1419 C CA . ASP A 1 186 ? -27.531 16.626 27.664 1.00 39.97 186 ASP A CA 1
ATOM 1420 C C . ASP A 1 186 ? -28.342 17.062 26.431 1.00 39.97 186 ASP A C 1
ATOM 1422 O O . ASP A 1 186 ? -29.288 17.847 26.491 1.00 39.97 186 ASP A O 1
ATOM 1426 N N . THR A 1 187 ? -28.022 16.479 25.274 1.00 43.88 187 THR A N 1
ATOM 1427 C CA . THR A 1 187 ? -28.984 16.380 24.163 1.00 43.88 187 THR A CA 1
ATOM 1428 C C . THR A 1 187 ? -29.048 14.969 23.608 1.00 43.88 187 THR A C 1
ATOM 1430 O O . THR A 1 187 ? -28.753 14.754 22.439 1.00 43.88 187 THR A O 1
ATOM 1433 N N . VAL A 1 188 ? -29.509 14.010 24.412 1.00 50.53 188 VAL A N 1
ATOM 1434 C CA . VAL A 1 188 ? -30.263 12.852 23.910 1.00 50.53 188 VAL A CA 1
ATOM 1435 C C . VAL A 1 188 ? -31.344 12.509 24.943 1.00 50.53 188 VAL A C 1
ATOM 1437 O O . VAL A 1 188 ? -31.091 12.482 26.136 1.00 50.53 188 VAL A O 1
ATOM 1440 N N . VAL A 1 189 ? -32.556 12.227 24.453 1.00 43.50 189 VAL A N 1
ATOM 1441 C CA . VAL A 1 189 ? -33.786 11.827 25.171 1.00 43.50 189 VAL A CA 1
ATOM 1442 C C . VAL A 1 189 ? -34.679 12.970 25.697 1.00 43.50 189 VAL A C 1
ATOM 1444 O O . VAL A 1 189 ? -34.809 13.214 26.891 1.00 43.50 189 VAL A O 1
ATOM 1447 N N . ARG A 1 190 ? -35.448 13.597 24.791 1.00 30.72 190 ARG A N 1
ATOM 1448 C CA . ARG A 1 190 ? -36.740 14.214 25.156 1.00 30.72 190 ARG A CA 1
ATOM 1449 C C . ARG A 1 190 ? -37.840 13.141 25.155 1.00 30.72 190 ARG A C 1
ATOM 1451 O O . ARG A 1 190 ? -38.208 12.687 24.070 1.00 30.72 190 ARG A O 1
ATOM 1458 N N . PRO A 1 191 ? -38.441 12.768 26.298 1.00 39.22 191 PRO A N 1
ATOM 1459 C CA . PRO A 1 191 ? -39.713 12.062 26.289 1.00 39.22 191 PRO A CA 1
ATOM 1460 C C . PRO A 1 191 ? -40.839 13.050 25.949 1.00 39.22 191 PRO A C 1
ATOM 1462 O O . PRO A 1 191 ? -41.063 14.047 26.636 1.00 39.22 191 PRO A O 1
ATOM 1465 N N . LEU A 1 192 ? -41.554 12.767 24.860 1.00 39.78 192 LEU A N 1
ATOM 1466 C CA . LEU A 1 192 ? -42.780 13.453 24.449 1.00 39.78 192 LEU A CA 1
ATOM 1467 C C . LEU A 1 192 ? -43.847 13.346 25.551 1.00 39.78 192 LEU A C 1
ATOM 1469 O O . LEU A 1 192 ? -44.611 12.382 25.598 1.00 39.78 192 LEU A O 1
ATOM 1473 N N . ARG A 1 193 ? -43.945 14.356 26.425 1.00 37.00 193 ARG A N 1
ATOM 1474 C CA . ARG A 1 193 ? -45.089 14.498 27.333 1.00 37.00 193 ARG A CA 1
ATOM 1475 C C . ARG A 1 193 ? -46.167 15.354 26.672 1.00 37.00 193 ARG A C 1
ATOM 1477 O O . ARG A 1 193 ? -46.080 16.572 26.577 1.00 37.00 193 ARG A O 1
ATOM 1484 N N . ARG A 1 194 ? -47.183 14.652 26.184 1.00 41.53 194 ARG A N 1
ATOM 1485 C CA . ARG A 1 194 ? -48.420 15.156 25.587 1.00 41.53 194 ARG A CA 1
ATOM 1486 C C . ARG A 1 194 ? -49.378 15.646 26.683 1.00 41.53 194 ARG A C 1
ATOM 1488 O O . ARG A 1 194 ? -49.876 14.831 27.450 1.00 41.53 194 ARG A O 1
ATOM 1495 N N . SER A 1 195 ? -49.713 16.933 26.699 1.00 35.84 195 SER A N 1
ATOM 1496 C CA . SER A 1 195 ? -50.941 17.475 27.320 1.00 35.84 195 SER A CA 1
ATOM 1497 C C . SER A 1 195 ? -51.187 18.881 26.759 1.00 35.84 195 SER A C 1
ATOM 1499 O O . SER A 1 195 ? -50.385 19.776 26.990 1.00 35.84 195 SER A O 1
ATOM 1501 N N . ARG A 1 196 ? -52.090 19.031 25.777 1.00 34.34 196 ARG A N 1
ATOM 1502 C CA . ARG A 1 196 ? -53.460 19.582 25.937 1.00 34.34 196 ARG A CA 1
ATOM 1503 C C . ARG A 1 196 ? -53.473 20.870 26.787 1.00 34.34 196 ARG A C 1
ATOM 1505 O O . ARG A 1 196 ? -53.208 20.785 27.974 1.00 34.34 196 ARG A O 1
ATOM 1512 N N . VAL A 1 197 ? -53.581 22.047 26.145 1.00 37.97 197 VAL A N 1
ATOM 1513 C CA . VAL A 1 197 ? -54.817 22.880 26.028 1.00 37.97 197 VAL A CA 1
ATOM 1514 C C . VAL A 1 197 ? -55.230 23.425 27.412 1.00 37.97 197 VAL A C 1
ATOM 1516 O O . VAL A 1 197 ? -55.462 22.637 28.313 1.00 37.97 197 VAL A O 1
ATOM 1519 N N . CYS A 1 198 ? -55.283 24.733 27.689 1.00 28.70 198 CYS A N 1
ATOM 1520 C CA . CYS A 1 198 ? -56.102 25.772 27.046 1.00 28.70 198 CYS A CA 1
ATOM 1521 C C . CYS A 1 198 ? -55.620 27.191 27.456 1.00 28.70 198 CYS A C 1
ATOM 1523 O O . CYS A 1 198 ? -55.046 27.331 28.536 1.00 28.70 198 CYS A O 1
ATOM 1525 N N . PRO A 1 199 ? -55.905 28.247 26.669 1.00 43.38 199 PRO A N 1
ATOM 1526 C CA . PRO A 1 199 ? -55.723 29.640 27.072 1.00 43.38 199 PRO A CA 1
ATOM 1527 C C . PRO A 1 199 ? -56.993 30.177 27.756 1.00 43.38 199 PRO A C 1
ATOM 1529 O O . PRO A 1 199 ? -58.093 29.947 27.263 1.00 43.38 199 PRO A O 1
ATOM 1532 N N . CYS A 1 200 ? -56.851 30.941 28.840 1.00 28.89 200 CYS A N 1
ATOM 1533 C CA . CYS A 1 200 ? -57.906 31.828 29.337 1.00 28.89 200 CYS A CA 1
ATOM 1534 C C . CYS A 1 200 ? -57.286 33.154 29.782 1.00 28.89 200 CYS A C 1
ATOM 1536 O O . CYS A 1 200 ? -56.454 33.193 30.686 1.00 28.89 200 CYS A O 1
ATOM 1538 N N . SER A 1 201 ? -57.714 34.238 29.138 1.00 39.28 201 SER A N 1
ATOM 1539 C CA . SER A 1 201 ? -57.530 35.599 29.625 1.00 39.28 201 SER A CA 1
ATOM 1540 C C . SER A 1 201 ? -58.384 35.824 30.872 1.00 39.28 201 SER A C 1
ATOM 1542 O O . SER A 1 201 ? -59.583 35.555 30.823 1.00 39.28 201 SER A O 1
ATOM 1544 N N . ALA A 1 202 ? -57.817 36.397 31.931 1.00 36.66 202 ALA A N 1
ATOM 1545 C CA . ALA A 1 202 ? -58.558 37.233 32.873 1.00 36.66 202 ALA A CA 1
ATOM 1546 C C . ALA A 1 202 ? -57.597 38.084 33.717 1.00 36.66 202 ALA A C 1
ATOM 1548 O O . ALA A 1 202 ? -56.672 37.589 34.351 1.00 36.66 202 ALA A O 1
ATOM 1549 N N . SER A 1 203 ? -57.875 39.381 33.677 1.00 36.22 203 SER A N 1
ATOM 1550 C CA . SER A 1 203 ? -57.554 40.456 34.616 1.00 36.22 203 SER A CA 1
ATOM 1551 C C . SER A 1 203 ? -57.603 40.088 36.104 1.00 36.22 203 SER A C 1
ATOM 1553 O O . SER A 1 203 ? -58.466 39.311 36.505 1.00 36.22 203 SER A O 1
ATOM 1555 N N . GLY A 1 204 ? -56.851 40.811 36.941 1.00 31.05 204 GLY A N 1
ATOM 1556 C CA . GLY A 1 204 ? -57.284 41.052 38.323 1.00 31.05 204 GLY A CA 1
ATOM 1557 C C . GLY A 1 204 ? -56.172 41.196 39.353 1.00 31.05 204 GLY A C 1
ATOM 1558 O O . GLY A 1 204 ? -55.270 40.379 39.438 1.00 31.05 204 GLY A O 1
ATOM 1559 N N . SER A 1 205 ? -56.285 42.265 40.132 1.00 30.14 205 SER A N 1
ATOM 1560 C CA . SER A 1 205 ? -55.403 42.722 41.200 1.00 30.14 205 SER A CA 1
ATOM 1561 C C . SER A 1 205 ? -55.444 41.857 42.473 1.00 30.14 205 SER A C 1
ATOM 1563 O O . SER A 1 205 ? -56.468 41.263 42.786 1.00 30.14 205 SER A O 1
ATOM 1565 N N . ALA A 1 206 ? -54.348 41.951 43.234 1.00 32.06 206 ALA A N 1
ATOM 1566 C CA . ALA A 1 206 ? -54.234 41.917 44.695 1.00 32.06 206 ALA A CA 1
ATOM 1567 C C . ALA A 1 206 ? -54.594 40.656 45.519 1.00 32.06 206 ALA A C 1
ATOM 1569 O O . ALA A 1 206 ? -55.722 40.184 45.565 1.00 32.06 206 ALA A O 1
ATOM 1570 N N . SER A 1 207 ? -53.625 40.351 46.396 1.00 32.75 207 SER A N 1
ATOM 1571 C CA . SER A 1 207 ? -53.768 39.875 47.782 1.00 32.75 207 SER A CA 1
ATOM 1572 C C . SER A 1 207 ? -53.753 38.364 48.051 1.00 32.75 207 SER A C 1
ATOM 1574 O O . SER A 1 207 ? -54.598 37.615 47.577 1.00 32.75 207 SER A O 1
ATOM 1576 N N . GLY A 1 208 ? -52.841 37.957 48.948 1.00 31.48 208 GLY A N 1
ATOM 1577 C CA . GLY A 1 208 ? -53.101 36.868 49.898 1.00 31.48 208 GLY A CA 1
ATOM 1578 C C . GLY A 1 208 ? -52.279 35.579 49.776 1.00 31.48 208 GLY A C 1
ATOM 1579 O O . GLY A 1 208 ? -52.732 34.614 49.181 1.00 31.48 208 GLY A O 1
ATOM 1580 N N . VAL A 1 209 ? -51.124 35.559 50.454 1.00 35.47 209 VAL A N 1
ATOM 1581 C CA . VAL A 1 209 ? -50.661 34.517 51.404 1.00 35.47 209 VAL A CA 1
ATOM 1582 C C . VAL A 1 209 ? -50.856 33.032 51.030 1.00 35.47 209 VAL A C 1
ATOM 1584 O O . VAL A 1 209 ? -51.961 32.496 51.110 1.00 35.47 209 VAL A O 1
ATOM 1587 N N . ARG A 1 210 ? -49.736 32.303 50.880 1.00 32.88 210 ARG A N 1
ATOM 1588 C CA . ARG A 1 210 ? -49.513 31.089 51.688 1.00 32.88 210 ARG A CA 1
ATOM 1589 C C . ARG A 1 210 ? -48.039 30.685 51.796 1.00 32.88 210 ARG A C 1
ATOM 1591 O O . ARG A 1 210 ? -47.379 30.364 50.816 1.00 32.88 210 ARG A O 1
ATOM 1598 N N . GLU A 1 211 ? -47.580 30.730 53.040 1.00 32.81 211 GLU A N 1
ATOM 1599 C CA . GLU A 1 211 ? -46.358 30.155 53.585 1.00 32.81 211 GLU A CA 1
ATOM 1600 C C . GLU A 1 211 ? -46.347 28.612 53.589 1.00 32.81 211 GLU A C 1
ATOM 1602 O O . GLU A 1 211 ? -47.392 27.963 53.628 1.00 32.81 211 GLU A O 1
ATOM 1607 N N . CYS A 1 212 ? -45.117 28.107 53.745 1.00 31.02 212 CYS A N 1
ATOM 1608 C CA . CYS A 1 212 ? -44.690 26.983 54.591 1.00 31.02 212 CYS A CA 1
ATOM 1609 C C . CYS A 1 212 ? -44.641 25.540 54.051 1.00 31.02 212 CYS A C 1
ATOM 1611 O O . CYS A 1 212 ? -45.638 24.927 53.683 1.00 31.02 212 CYS A O 1
ATOM 1613 N N . GLY A 1 213 ? -43.429 24.978 54.186 1.00 30.53 213 GLY A N 1
ATOM 1614 C CA . GLY A 1 213 ? -43.070 23.555 54.147 1.00 30.53 213 GLY A CA 1
ATOM 1615 C C . GLY A 1 213 ? -41.832 23.333 53.270 1.00 30.53 213 GLY A C 1
ATOM 1616 O O . GLY A 1 213 ? -41.972 23.183 52.067 1.00 30.53 213 GLY A O 1
ATOM 1617 N N . GLY A 1 214 ? -40.582 23.395 53.739 1.00 30.83 214 GLY A N 1
ATOM 1618 C CA . GLY A 1 214 ? -40.035 22.835 54.978 1.00 30.83 214 GLY A CA 1
ATOM 1619 C C . GLY A 1 214 ? -39.265 21.553 54.630 1.00 30.83 214 GLY A C 1
ATOM 1620 O O . GLY A 1 214 ? -39.877 20.547 54.293 1.00 30.83 214 GLY A O 1
ATOM 1621 N N . GLY A 1 215 ? -37.929 21.593 54.666 1.00 31.16 215 GLY A N 1
ATOM 1622 C CA . GLY A 1 215 ? -37.079 20.466 54.259 1.00 31.16 215 GLY A CA 1
ATOM 1623 C C . GLY A 1 215 ? -35.589 20.711 54.482 1.00 31.16 215 GLY A C 1
ATOM 1624 O O . GLY A 1 215 ? -34.777 20.538 53.581 1.00 31.16 215 GLY A O 1
ATOM 1625 N N . GLU A 1 216 ? -35.255 21.169 55.682 1.00 34.53 216 GLU A N 1
ATOM 1626 C CA . GLU A 1 216 ? -33.907 21.404 56.189 1.00 34.53 216 GLU A CA 1
ATOM 1627 C C . GLU A 1 216 ? -33.123 20.084 56.324 1.00 34.53 216 GLU A C 1
ATOM 1629 O O . GLU A 1 216 ? -33.594 19.135 56.952 1.00 34.53 216 GLU A O 1
ATOM 1634 N N . ARG A 1 217 ? -31.895 20.015 55.793 1.00 36.53 217 ARG A N 1
ATOM 1635 C CA . ARG A 1 217 ? -30.887 19.065 56.285 1.00 36.53 217 ARG A CA 1
ATOM 1636 C C . ARG A 1 217 ? -29.554 19.779 56.484 1.00 36.53 217 ARG A C 1
ATOM 1638 O O . ARG A 1 217 ? -28.764 19.970 55.566 1.00 36.53 217 ARG A O 1
ATOM 1645 N N . ARG A 1 218 ? -29.371 20.201 57.736 1.00 33.91 218 ARG A N 1
ATOM 1646 C CA . ARG A 1 218 ? -28.140 20.716 58.335 1.00 33.91 218 ARG A CA 1
ATOM 1647 C C . ARG A 1 218 ? -27.014 19.689 58.259 1.00 33.91 218 ARG A C 1
ATOM 1649 O O . ARG A 1 218 ? -27.175 18.534 58.645 1.00 33.91 218 ARG A O 1
ATOM 1656 N N . VAL A 1 219 ? -25.857 20.203 57.875 1.00 40.66 219 VAL A N 1
ATOM 1657 C CA . VAL A 1 219 ? -24.525 19.633 58.050 1.00 40.66 219 VAL A CA 1
ATOM 1658 C C . VAL A 1 219 ? -24.136 19.678 59.539 1.00 40.66 219 VAL A C 1
ATOM 1660 O O . VAL A 1 219 ? -24.247 20.718 60.186 1.00 40.66 219 VAL A O 1
ATOM 1663 N N . ARG A 1 220 ? -23.656 18.551 60.068 1.00 34.59 220 ARG A N 1
ATOM 1664 C CA . ARG A 1 220 ? -22.690 18.429 61.181 1.00 34.59 220 ARG A CA 1
ATOM 1665 C C . ARG A 1 220 ? -21.604 17.493 60.626 1.00 34.59 220 ARG A C 1
ATOM 1667 O O . ARG A 1 220 ? -21.973 16.459 60.091 1.00 34.59 220 ARG A O 1
ATOM 1674 N N . GLY A 1 221 ? -20.307 17.779 60.585 1.00 32.84 221 GLY A N 1
ATOM 1675 C CA . GLY A 1 221 ? -19.493 18.713 61.353 1.00 32.84 221 GLY A CA 1
ATOM 1676 C C . GLY A 1 221 ? -18.683 17.942 62.398 1.00 32.84 221 GLY A C 1
ATOM 1677 O O . GLY A 1 221 ? -19.257 17.633 63.436 1.00 32.84 221 GLY A O 1
ATOM 1678 N N . ALA A 1 222 ? -17.383 17.741 62.105 1.00 34.56 222 ALA A N 1
ATOM 1679 C CA . ALA A 1 222 ? -16.273 17.358 63.004 1.00 34.56 222 ALA A CA 1
ATOM 1680 C C . ALA A 1 222 ? -16.288 15.900 63.541 1.00 34.56 222 ALA A C 1
ATOM 1682 O O . ALA A 1 222 ? -17.338 15.394 63.903 1.00 34.56 222 ALA A O 1
ATOM 1683 N N . GLU A 1 223 ? -15.193 15.130 63.582 1.00 38.06 223 GLU A N 1
ATOM 1684 C CA . GLU A 1 223 ? -13.792 15.453 63.921 1.00 38.06 223 GLU A CA 1
ATOM 1685 C C . GLU A 1 223 ? -12.784 14.387 63.387 1.00 38.06 223 GLU A C 1
ATOM 1687 O O . GLU A 1 223 ? -13.214 13.418 62.756 1.00 38.06 223 GLU A O 1
ATOM 1692 N N . PRO A 1 224 ? -11.457 14.598 63.555 1.00 48.03 224 PRO A N 1
ATOM 1693 C CA . PRO A 1 224 ? -10.400 14.115 62.664 1.00 48.03 224 PRO A CA 1
ATOM 1694 C C . PRO A 1 224 ? -9.545 12.961 63.220 1.00 48.03 224 PRO A C 1
ATOM 1696 O O . PRO A 1 224 ? -9.554 12.677 64.410 1.00 48.03 224 PRO A O 1
ATOM 1699 N N . GLY A 1 225 ? -8.695 12.423 62.335 1.00 35.56 225 GLY A N 1
ATOM 1700 C CA . GLY A 1 225 ? -7.398 11.832 62.680 1.00 35.56 225 GLY A CA 1
ATOM 1701 C C . GLY A 1 225 ? -7.411 10.343 63.015 1.00 35.56 225 GLY A C 1
ATOM 1702 O O . GLY A 1 225 ? -8.012 9.931 63.991 1.00 35.56 225 GLY A O 1
ATOM 1703 N N . GLU A 1 226 ? -6.724 9.545 62.199 1.00 38.59 226 GLU A N 1
ATOM 1704 C CA . GLU A 1 226 ? -5.508 8.796 62.568 1.00 38.59 226 GLU A CA 1
ATOM 1705 C C . GLU A 1 226 ? -5.107 7.916 61.373 1.00 38.59 226 GLU A C 1
ATOM 1707 O O . GLU A 1 226 ? -5.941 7.274 60.734 1.00 38.59 226 GLU A O 1
ATOM 1712 N N . GLY A 1 227 ? -3.828 7.976 61.008 1.00 33.81 227 GLY A N 1
ATOM 1713 C CA . GLY A 1 227 ? -3.262 7.171 59.934 1.00 33.81 227 GLY A CA 1
ATOM 1714 C C . GLY A 1 227 ? -2.915 5.761 60.397 1.00 33.81 227 GLY A C 1
ATOM 1715 O O . GLY A 1 227 ? -2.736 5.524 61.587 1.00 33.81 227 GLY A O 1
ATOM 1716 N N . PHE A 1 228 ? -2.735 4.855 59.440 1.00 40.09 228 PHE A N 1
ATOM 1717 C CA . PHE A 1 228 ? -1.714 3.820 59.542 1.00 40.09 228 PHE A CA 1
ATOM 1718 C C . PHE A 1 228 ? -1.371 3.268 58.153 1.00 40.09 228 PHE A C 1
ATOM 1720 O O . PHE A 1 228 ? -2.258 3.047 57.328 1.00 40.09 228 PHE A O 1
ATOM 1727 N N . GLU A 1 229 ? -0.064 3.104 57.941 1.00 35.84 229 GLU A N 1
ATOM 1728 C CA . GLU A 1 229 ? 0.624 2.271 56.941 1.00 35.84 229 GLU A CA 1
ATOM 1729 C C . GLU A 1 229 ? -0.088 0.914 56.760 1.00 35.84 229 GLU A C 1
ATOM 1731 O O . GLU A 1 229 ? -0.704 0.424 57.705 1.00 35.84 229 GLU A O 1
ATOM 1736 N N . TYR A 1 230 ? -0.130 0.297 55.576 1.00 46.03 230 TYR A N 1
ATOM 1737 C CA . TYR A 1 230 ? 0.971 -0.286 54.788 1.00 46.03 230 TYR A CA 1
ATOM 1738 C C . TYR A 1 230 ? 0.610 -0.384 53.296 1.00 46.03 230 TYR A C 1
ATOM 1740 O O . TYR A 1 230 ? -0.590 -0.565 52.982 1.00 46.03 230 TYR A O 1
#

Sequence (230 aa):
MPVLFSAGYIRLRVVVLKDHKNKRAHEQSAQLACEAAGAIRTVASLTREDDCIRLYSESMEGPLRTSNRSAVYSHAIYALSQAMSFFAIALIFWYGSRLVADGEFWTFQFFVGLMSSTFSAIQAGNVFSFVPDISSAKSAATDIISLLDSIGHSPSHLRYNTGHMHSAVAAGRSVFSAAHAAMDTDTVVRPLRRSRVCPCSASGSASGVRECGGGERRVRGAEPGEGFEY

Secondary structure (DSSP, 8-state):
-HHHHHHHHHHHHHHHHHHHHHHHHHHHHHHHHHHHHHTHHHHHHTT-HHHHHHHHHHHHHHHHHHHHHHHHHHHHHHHHHHHHHHHHHHHHHHHHHHHHHTTSS-HHHHHHHHHHHHHHHHHHHHHGGGHHHHHHHHHHHHHHHHHHHHHHTS-------TT--SS-SS-----------------S------------------------------------------

Foldseek 3Di:
DVVLVVLLVVLLCLVVVVVVVLCVLCVVLVVLVVVCVVCVVVCVVVVPPVVSVVVSVVSVVVSVVVVVVSVVVSVVSVVVSVVVVVVVVVVLCVVVVVCVVVVVDDPVVSVVVVVVVVVVVVVVSVVSVCVVVVVVVVVVVVVVVVVVVVVVPDPDPDPPCPDDPDPPPPDPDPPPDDDPPPPPDDDDDDDDDDDDDDDDDDDDDDDDDDDDDDDDDDDDDDDDDDDDDD

InterPro domains:
  IPR011527 ABC transporter type 1, transmembrane domain [PF00664] (2-117)
  IPR011527 ABC transporter type 1, transmembrane domain [PS50929] (1-136)
  IPR036640 ABC transporter type 1, transmembrane domain superfamily [G3DSA:1.20.1560.10] (1-144)
  IPR036640 ABC transporter type 1, transmembrane domain superfamily [SSF90123] (1-149)
  IPR039421 Type 1 protein exporter [PTHR24221] (2-153)

Organism: NCBI:txid34475

pLDDT: mean 70.43, std 22.67, range [28.7, 96.12]

Radius of gyration: 36.05 Å; chains: 1; bounding box: 87×62×97 Å